Protein AF-A0A661P1F4-F1 (afdb_monomer_lite)

Secondary structure (DSSP, 8-state):
---PPPP-----------TT----------PPP-GGGS---------EEEEEEEEEEEETTEEEEEEEEEEEEETTEEEEEEEEEEETTEEEEEEEEEE-SSTT-EEEEEEEEEEEEHHHHHHHH-TTS-S-EEEEEEEEEEEEEE-SSHHHHHHH-EEEEEEEEEEEEEE--HHHHHHHHHTT-GGGGEEEEEEEEEEEEEETTEEEEE-

Radius of gyration: 27.01 Å; chains: 1; bounding box: 94×36×61 Å

Structure (mmCIF, N/CA/C/O backbone):
data_AF-A0A661P1F4-F1
#
_entry.id   AF-A0A661P1F4-F1
#
loop_
_atom_site.group_PDB
_atom_site.id
_atom_site.type_symbol
_atom_site.label_atom_id
_atom_site.label_alt_id
_atom_site.label_comp_id
_atom_site.label_asym_id
_atom_site.label_entity_id
_atom_site.label_seq_id
_atom_site.pdbx_PDB_ins_code
_atom_site.Cartn_x
_atom_site.Cartn_y
_atom_site.Cartn_z
_atom_site.occupancy
_atom_site.B_iso_or_equiv
_atom_site.auth_seq_id
_atom_site.auth_comp_id
_atom_site.auth_asym_id
_atom_site.auth_atom_id
_atom_site.pdbx_PDB_model_num
ATOM 1 N N . MET A 1 1 ? 74.399 10.776 -17.857 1.00 42.84 1 MET A N 1
ATOM 2 C CA . MET A 1 1 ? 74.645 10.481 -16.432 1.00 42.84 1 MET A CA 1
ATOM 3 C C . MET A 1 1 ? 73.292 10.388 -15.762 1.00 42.84 1 MET A C 1
ATOM 5 O O . MET A 1 1 ? 72.667 11.409 -15.517 1.00 42.84 1 MET A O 1
ATOM 9 N N . SER A 1 2 ? 72.808 9.158 -15.618 1.00 39.19 2 SER A N 1
ATOM 10 C CA . SER A 1 2 ? 71.550 8.826 -14.954 1.00 39.19 2 SER A CA 1
ATOM 11 C C . SER A 1 2 ? 71.816 8.685 -13.459 1.00 39.19 2 SER A C 1
ATOM 13 O O . SER A 1 2 ? 72.788 8.032 -13.084 1.00 39.19 2 SER A O 1
ATOM 15 N N . ALA A 1 3 ? 70.971 9.289 -12.629 1.00 41.56 3 ALA A N 1
ATOM 16 C CA . ALA A 1 3 ? 70.914 9.033 -11.193 1.00 41.56 3 ALA A CA 1
ATOM 17 C C . ALA A 1 3 ? 69.534 8.432 -10.856 1.00 41.56 3 ALA A C 1
ATOM 19 O O . ALA A 1 3 ? 68.571 8.753 -11.557 1.00 41.56 3 ALA A O 1
ATOM 20 N N . PRO A 1 4 ? 69.442 7.524 -9.869 1.00 43.38 4 PRO A N 1
ATOM 21 C CA . PRO A 1 4 ? 68.355 6.557 -9.754 1.00 43.38 4 PRO A CA 1
ATOM 22 C C . PRO A 1 4 ? 67.188 7.035 -8.876 1.00 43.38 4 PRO A C 1
ATOM 24 O O . PRO A 1 4 ? 67.341 7.914 -8.029 1.00 43.38 4 PRO A O 1
ATOM 27 N N . GLU A 1 5 ? 66.030 6.406 -9.093 1.00 42.03 5 GLU A N 1
ATOM 28 C CA . GLU A 1 5 ? 64.803 6.519 -8.294 1.00 42.03 5 GLU A CA 1
ATOM 29 C C . GLU A 1 5 ? 65.013 6.069 -6.833 1.00 42.03 5 GLU A C 1
ATOM 31 O O . GLU A 1 5 ? 65.666 5.046 -6.600 1.00 42.03 5 GLU A O 1
ATOM 36 N N . PRO A 1 6 ? 64.429 6.761 -5.836 1.00 41.69 6 PRO A N 1
ATOM 37 C CA . PRO A 1 6 ? 64.354 6.251 -4.476 1.00 41.69 6 PRO A CA 1
ATOM 38 C C . PRO A 1 6 ? 63.114 5.362 -4.283 1.00 41.69 6 PRO A C 1
ATOM 40 O O . PRO A 1 6 ? 61.972 5.793 -4.431 1.00 41.69 6 PRO A O 1
ATOM 43 N N . ASN A 1 7 ? 63.383 4.112 -3.914 1.00 43.38 7 ASN A N 1
ATOM 44 C CA . ASN A 1 7 ? 62.442 3.105 -3.430 1.00 43.38 7 ASN A CA 1
ATOM 45 C C . ASN A 1 7 ? 61.837 3.521 -2.067 1.00 43.38 7 ASN A C 1
ATOM 47 O O . ASN A 1 7 ? 62.621 3.819 -1.163 1.00 43.38 7 ASN A O 1
ATOM 51 N N . PRO A 1 8 ? 60.505 3.515 -1.855 1.00 39.44 8 PRO A N 1
ATOM 52 C CA . PRO A 1 8 ? 59.915 3.734 -0.542 1.00 39.44 8 PRO A CA 1
ATOM 53 C C . PRO A 1 8 ? 59.402 2.409 0.040 1.00 39.44 8 PRO A C 1
ATOM 55 O O . PRO A 1 8 ? 58.205 2.137 0.043 1.00 39.44 8 PRO A O 1
ATOM 58 N N . GLU A 1 9 ? 60.302 1.597 0.582 1.00 38.53 9 GLU A N 1
ATOM 59 C CA . GLU A 1 9 ? 59.933 0.618 1.603 1.00 38.53 9 GLU A CA 1
ATOM 60 C C . GLU A 1 9 ? 60.845 0.791 2.818 1.00 38.53 9 GLU A C 1
ATOM 62 O O . GLU A 1 9 ? 62.037 1.042 2.671 1.00 38.53 9 GLU A O 1
ATOM 67 N N . SER A 1 10 ? 60.235 0.621 3.995 1.00 37.16 10 SER A N 1
ATOM 68 C CA . SER A 1 10 ? 60.813 0.510 5.339 1.00 37.16 10 SER A CA 1
ATOM 69 C C . SER A 1 10 ? 61.050 1.797 6.148 1.00 37.16 10 SER A C 1
ATOM 71 O O . SER A 1 10 ? 62.186 2.177 6.401 1.00 37.16 10 SER A O 1
ATOM 73 N N . GLU A 1 11 ? 59.970 2.349 6.713 1.00 36.53 11 GLU A N 1
ATOM 74 C CA . GLU A 1 11 ? 59.965 2.782 8.122 1.00 36.53 11 GLU A CA 1
ATOM 75 C C . GLU A 1 11 ? 58.689 2.269 8.816 1.00 36.53 11 GLU A C 1
ATOM 77 O O . GLU A 1 11 ? 57.652 2.927 8.879 1.00 36.53 11 GLU A O 1
ATOM 82 N N . LEU A 1 12 ? 58.766 1.039 9.334 1.00 37.41 12 LEU A N 1
ATOM 83 C CA . LEU A 1 12 ? 57.868 0.544 10.378 1.00 37.41 12 LEU A CA 1
ATOM 84 C C . LEU A 1 12 ? 58.247 1.249 11.686 1.00 37.41 12 LEU A C 1
ATOM 86 O O . LEU A 1 12 ? 59.056 0.753 12.467 1.00 37.41 12 LEU A O 1
ATOM 90 N N . GLY A 1 13 ? 57.674 2.429 11.907 1.00 31.97 13 GLY A N 1
ATOM 91 C CA . GLY A 1 13 ? 57.696 3.097 13.201 1.00 31.97 13 GLY A CA 1
ATOM 92 C C . GLY A 1 13 ? 56.716 2.414 14.151 1.00 31.97 13 GLY A C 1
ATOM 93 O O . GLY A 1 13 ? 55.501 2.552 14.020 1.00 31.97 13 GLY A O 1
ATOM 94 N N . THR A 1 14 ? 57.250 1.672 15.115 1.00 34.91 14 THR A N 1
ATOM 95 C CA . THR A 1 14 ? 56.539 1.189 16.301 1.00 34.91 14 THR A CA 1
ATOM 96 C C . THR A 1 14 ? 56.011 2.379 17.102 1.00 34.91 14 THR A C 1
ATOM 98 O O . THR A 1 14 ? 56.786 3.081 17.753 1.00 34.91 14 THR A O 1
ATOM 101 N N . VAL A 1 15 ? 54.699 2.610 17.075 1.00 39.31 15 VAL A N 1
ATOM 102 C CA . VAL A 1 15 ? 54.038 3.501 18.034 1.00 39.31 15 VAL A CA 1
ATOM 103 C C . VAL A 1 15 ? 53.770 2.694 19.298 1.00 39.31 15 VAL A C 1
ATOM 105 O O . VAL A 1 15 ? 53.040 1.705 19.275 1.00 39.31 15 VAL A O 1
ATOM 108 N N . ALA A 1 16 ? 54.424 3.107 20.381 1.00 38.28 16 ALA A N 1
ATOM 109 C CA . ALA A 1 16 ? 54.224 2.580 21.717 1.00 38.28 16 ALA A CA 1
ATOM 110 C C . ALA A 1 16 ? 52.753 2.713 22.145 1.00 38.28 16 ALA A C 1
ATOM 112 O O . ALA A 1 16 ? 52.126 3.760 21.978 1.00 38.28 16 ALA A O 1
ATOM 113 N N . ASP A 1 17 ? 52.243 1.621 22.702 1.00 37.59 17 ASP A N 1
ATOM 114 C CA . ASP A 1 17 ? 50.925 1.468 23.301 1.00 37.59 17 ASP A CA 1
ATOM 115 C C . ASP A 1 17 ? 50.766 2.461 24.468 1.00 37.59 17 ASP A C 1
ATOM 117 O O . ASP A 1 17 ? 51.441 2.347 25.494 1.00 37.59 17 ASP A O 1
ATOM 121 N N . ASN A 1 18 ? 49.933 3.489 24.283 1.00 44.97 18 ASN A N 1
ATOM 122 C CA . ASN A 1 18 ? 49.555 4.431 25.335 1.00 44.97 18 ASN A CA 1
ATOM 123 C C . ASN A 1 18 ? 48.142 4.066 25.828 1.00 44.97 18 ASN A C 1
ATOM 125 O O . ASN A 1 18 ? 47.171 4.345 25.117 1.00 44.97 18 ASN A O 1
ATOM 129 N N . PRO A 1 19 ? 47.995 3.468 27.024 1.00 44.06 19 PRO A N 1
ATOM 130 C CA . PRO A 1 19 ? 46.734 2.873 27.468 1.00 44.06 19 PRO A CA 1
ATOM 131 C C . PRO A 1 19 ? 45.655 3.883 27.906 1.00 44.06 19 PRO A C 1
ATOM 133 O O . PRO A 1 19 ? 44.565 3.463 28.285 1.00 44.06 19 PRO A O 1
ATOM 136 N N . ASP A 1 20 ? 45.903 5.197 27.819 1.00 47.72 20 ASP A N 1
ATOM 137 C CA . ASP A 1 20 ? 44.964 6.239 28.275 1.00 47.72 20 ASP A CA 1
ATOM 138 C C . ASP A 1 20 ? 44.252 7.024 27.159 1.00 47.72 20 ASP A C 1
ATOM 140 O O . ASP A 1 20 ? 43.474 7.944 27.431 1.00 47.72 20 ASP A O 1
ATOM 144 N N . ASN A 1 21 ? 44.431 6.653 25.887 1.00 44.50 21 ASN A N 1
ATOM 145 C CA . ASN A 1 21 ? 43.692 7.296 24.802 1.00 44.50 21 ASN A CA 1
ATOM 146 C C . ASN A 1 21 ? 42.324 6.619 24.613 1.00 44.50 21 ASN A C 1
ATOM 148 O O . ASN A 1 21 ? 42.157 5.719 23.789 1.00 44.50 21 ASN A O 1
ATOM 152 N N . LYS A 1 22 ? 41.320 7.048 25.391 1.00 48.62 22 LYS A N 1
ATOM 153 C CA . LYS A 1 22 ? 39.912 6.721 25.117 1.00 48.62 22 LYS A CA 1
ATOM 154 C C . LYS A 1 22 ? 39.566 7.269 23.737 1.00 48.62 22 LYS A C 1
ATOM 156 O O . LYS A 1 22 ? 39.302 8.460 23.595 1.00 48.62 22 LYS A O 1
ATOM 161 N N . GLY A 1 23 ? 39.617 6.391 22.737 1.00 39.38 23 GLY A N 1
ATOM 162 C CA . GLY A 1 23 ? 39.360 6.712 21.342 1.00 39.38 23 GLY A CA 1
ATOM 163 C C . GLY A 1 23 ? 38.132 7.600 21.216 1.00 39.38 23 GLY A C 1
ATOM 164 O O . GLY A 1 23 ? 37.022 7.209 21.578 1.00 39.38 23 GLY A O 1
ATOM 165 N N . VAL A 1 24 ? 38.345 8.817 20.723 1.00 47.22 24 VAL A N 1
ATOM 166 C CA . VAL A 1 24 ? 37.257 9.681 20.287 1.00 47.22 24 VAL A CA 1
ATOM 167 C C . VAL A 1 24 ? 36.596 8.954 19.122 1.00 47.22 24 VAL A C 1
ATOM 169 O O . VAL A 1 24 ? 37.113 8.949 18.006 1.00 47.22 24 VAL A O 1
ATOM 172 N N . ILE A 1 25 ? 35.473 8.285 19.387 1.00 53.84 25 ILE A N 1
ATOM 173 C CA . ILE A 1 25 ? 34.604 7.771 18.334 1.00 53.84 25 ILE A CA 1
ATOM 174 C C . ILE A 1 25 ? 34.028 9.010 17.654 1.00 53.84 25 ILE A C 1
ATOM 176 O O . ILE A 1 25 ? 33.087 9.626 18.153 1.00 53.84 25 ILE A O 1
ATOM 180 N N . LEU A 1 26 ? 34.634 9.419 16.539 1.00 48.22 26 LEU A N 1
ATOM 181 C CA . LEU A 1 26 ? 34.031 10.415 15.665 1.00 48.22 26 LEU A CA 1
ATOM 182 C C . LEU A 1 26 ? 32.646 9.880 15.264 1.00 48.22 26 LEU A C 1
ATOM 184 O O . LEU A 1 26 ? 32.559 8.727 14.824 1.00 48.22 26 LEU A O 1
ATOM 188 N N . PRO A 1 27 ? 31.560 10.661 15.421 1.00 53.22 27 PRO A N 1
ATOM 189 C CA . PRO A 1 27 ? 30.255 10.253 14.932 1.00 53.22 27 PRO A CA 1
ATOM 190 C C . PRO A 1 27 ? 30.396 9.916 13.451 1.00 53.22 27 PRO A C 1
ATOM 192 O O . PRO A 1 27 ? 30.872 10.744 12.671 1.00 53.22 27 PRO A O 1
ATOM 195 N N . GLN A 1 28 ? 30.020 8.702 13.055 1.00 47.16 28 GLN A N 1
ATOM 196 C CA . GLN A 1 28 ? 29.967 8.377 11.639 1.00 47.16 28 GLN A CA 1
ATOM 197 C C . GLN A 1 28 ? 28.902 9.267 11.007 1.00 47.16 28 GLN A C 1
ATOM 199 O O . GLN A 1 28 ? 27.704 9.062 11.211 1.00 47.16 28 GLN A O 1
ATOM 204 N N . VAL A 1 29 ? 29.341 10.288 10.268 1.00 55.66 29 VAL A N 1
ATOM 205 C CA . VAL A 1 29 ? 28.462 11.074 9.408 1.00 55.66 29 VAL A CA 1
ATOM 206 C C . VAL A 1 29 ? 27.941 10.097 8.366 1.00 55.66 29 VAL A C 1
ATOM 208 O O . VAL A 1 29 ? 28.626 9.766 7.400 1.00 55.66 29 VAL A O 1
ATOM 211 N N . THR A 1 30 ? 26.751 9.556 8.613 1.00 69.12 30 THR A N 1
ATOM 212 C CA . THR A 1 30 ? 26.096 8.664 7.665 1.00 69.12 30 THR A CA 1
ATOM 213 C C . THR A 1 30 ? 25.805 9.508 6.435 1.00 69.12 30 THR A C 1
ATOM 215 O O . THR A 1 30 ? 24.974 10.414 6.483 1.00 69.12 30 THR A O 1
ATOM 218 N N . ARG A 1 31 ? 26.555 9.272 5.355 1.00 80.56 31 ARG A N 1
ATOM 219 C CA . ARG A 1 31 ? 26.355 9.961 4.082 1.00 80.56 31 ARG A CA 1
ATOM 220 C C . ARG A 1 31 ? 24.903 9.752 3.650 1.00 80.56 31 ARG A C 1
ATOM 222 O O . ARG A 1 31 ? 24.481 8.608 3.490 1.00 80.56 31 ARG A O 1
ATOM 229 N N . GLN A 1 32 ? 24.169 10.845 3.445 1.00 81.75 32 GLN A N 1
ATOM 230 C CA . GLN A 1 32 ? 22.847 10.786 2.822 1.00 81.75 32 GLN A CA 1
ATOM 231 C C . GLN A 1 32 ? 22.985 10.203 1.419 1.00 81.75 32 GLN A C 1
ATOM 233 O O . GLN A 1 32 ? 23.836 10.644 0.636 1.00 81.75 32 GLN A O 1
ATOM 238 N N . LYS A 1 33 ? 22.171 9.193 1.117 1.00 88.25 33 LYS A N 1
ATOM 239 C CA . LYS A 1 33 ? 22.193 8.564 -0.199 1.00 88.25 33 LYS A CA 1
ATOM 240 C C . LYS A 1 33 ? 21.536 9.478 -1.223 1.00 88.25 33 LYS A C 1
ATOM 242 O O . LYS A 1 33 ? 20.598 10.216 -0.933 1.00 88.25 33 LYS A O 1
ATOM 247 N N . THR A 1 34 ? 22.047 9.420 -2.439 1.00 89.25 34 THR A N 1
ATOM 248 C CA . THR A 1 34 ? 21.624 10.251 -3.566 1.00 89.25 34 THR A CA 1
ATOM 249 C C . THR A 1 34 ? 21.019 9.387 -4.668 1.00 89.25 34 THR A C 1
ATOM 251 O O . THR A 1 34 ? 21.122 8.164 -4.630 1.00 89.25 34 THR A O 1
ATOM 254 N N . LEU A 1 35 ? 20.425 10.003 -5.698 1.00 87.19 35 LEU A N 1
ATOM 255 C CA . LEU A 1 35 ? 19.903 9.263 -6.859 1.00 87.19 35 LEU A CA 1
ATOM 256 C C . LEU A 1 35 ? 20.978 8.410 -7.556 1.00 87.19 35 LEU A C 1
ATOM 258 O O . LEU A 1 35 ? 20.644 7.410 -8.180 1.00 87.19 35 LEU A O 1
ATOM 262 N N . ALA A 1 36 ? 22.260 8.776 -7.457 1.00 87.44 36 ALA A N 1
ATOM 263 C CA . ALA A 1 36 ? 23.350 7.969 -8.006 1.00 87.44 36 ALA A CA 1
ATOM 264 C C . ALA A 1 36 ? 23.518 6.618 -7.285 1.00 87.44 36 ALA A C 1
ATOM 266 O O . ALA A 1 36 ? 24.047 5.681 -7.871 1.00 87.44 36 ALA A O 1
ATOM 267 N N . ASP A 1 37 ? 23.050 6.518 -6.038 1.00 92.69 37 ASP A N 1
ATOM 268 C CA . ASP A 1 37 ? 23.090 5.300 -5.226 1.00 92.69 37 ASP A CA 1
ATOM 269 C C . ASP A 1 37 ? 21.836 4.420 -5.422 1.00 92.69 37 ASP A C 1
ATOM 271 O O . ASP A 1 37 ? 21.754 3.322 -4.870 1.00 92.69 37 ASP A O 1
ATOM 275 N N . ASP A 1 38 ? 20.841 4.905 -6.173 1.00 93.88 38 ASP A N 1
ATOM 276 C CA . ASP A 1 38 ? 19.621 4.159 -6.477 1.00 93.88 38 ASP A CA 1
ATOM 277 C C . ASP A 1 38 ? 19.823 3.098 -7.575 1.00 93.88 38 ASP A C 1
ATOM 279 O O . ASP A 1 38 ? 20.808 3.092 -8.309 1.00 93.88 38 ASP A O 1
ATOM 283 N N . VAL A 1 39 ? 18.836 2.210 -7.735 1.00 93.62 39 VAL A N 1
ATOM 284 C CA . VAL A 1 39 ? 18.811 1.243 -8.842 1.00 93.62 39 VAL A CA 1
ATOM 285 C C . VAL A 1 39 ? 18.378 1.875 -10.174 1.00 93.62 39 VAL A C 1
ATOM 287 O O . VAL A 1 39 ? 17.680 2.894 -10.221 1.00 93.62 39 VAL A O 1
ATOM 290 N N . GLY A 1 40 ? 18.740 1.208 -11.272 1.00 92.69 40 GLY A N 1
ATOM 291 C CA . GLY A 1 40 ? 18.498 1.678 -12.636 1.00 92.69 40 GLY A CA 1
ATOM 292 C C . GLY A 1 40 ? 19.543 2.707 -13.099 1.00 92.69 40 GLY A C 1
ATOM 293 O O . GLY A 1 40 ? 20.541 2.887 -12.409 1.00 92.69 40 GLY A O 1
ATOM 294 N N . PRO A 1 41 ? 19.334 3.367 -14.255 1.00 95.50 41 PRO A N 1
ATOM 295 C CA . PRO A 1 41 ? 18.311 3.039 -15.241 1.00 95.50 41 PRO A CA 1
ATOM 296 C C . PRO A 1 41 ? 18.531 1.635 -15.811 1.00 95.50 41 PRO A C 1
ATOM 298 O O . PRO A 1 41 ? 19.660 1.191 -16.009 1.00 95.50 41 PRO A O 1
ATOM 301 N N . PHE A 1 42 ? 17.440 0.936 -16.089 1.00 95.56 42 PHE A N 1
ATOM 302 C CA . PHE A 1 42 ? 17.482 -0.344 -16.777 1.00 95.56 42 PHE A CA 1
ATOM 303 C C . PHE A 1 42 ? 17.273 -0.150 -18.275 1.00 95.56 42 PHE A C 1
ATOM 305 O O . PHE A 1 42 ? 16.524 0.726 -18.709 1.00 95.56 42 PHE A O 1
ATOM 312 N N . ASN A 1 43 ? 17.914 -1.014 -19.058 1.00 94.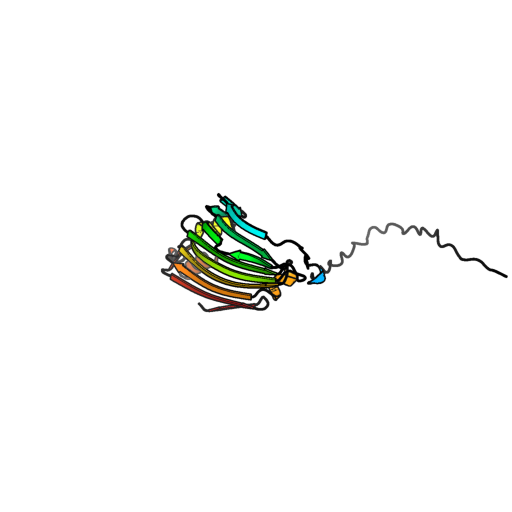75 43 ASN A N 1
ATOM 313 C CA . ASN A 1 43 ? 17.618 -1.180 -20.469 1.00 94.75 43 ASN A CA 1
ATOM 314 C C . ASN A 1 43 ? 17.237 -2.640 -20.722 1.00 94.75 43 ASN A C 1
ATOM 316 O O . ASN A 1 43 ? 18.103 -3.496 -20.884 1.00 94.75 43 ASN A O 1
ATOM 320 N N . ILE A 1 44 ? 15.938 -2.920 -20.681 1.00 92.69 44 ILE A N 1
ATOM 321 C CA . ILE A 1 44 ? 15.349 -4.243 -20.850 1.00 92.69 44 ILE A CA 1
ATOM 322 C C . ILE A 1 44 ? 14.803 -4.325 -22.282 1.00 92.69 44 ILE A C 1
ATOM 324 O O . ILE A 1 44 ? 13.766 -3.724 -22.569 1.00 92.69 44 ILE A O 1
ATOM 328 N N . PRO A 1 45 ? 15.473 -5.050 -23.196 1.00 91.06 45 PRO A N 1
ATOM 329 C CA . PRO A 1 45 ? 15.092 -5.132 -24.605 1.00 91.06 45 PRO A CA 1
ATOM 330 C C . PRO A 1 45 ? 14.016 -6.205 -24.832 1.00 91.06 45 PRO A C 1
ATOM 332 O O . PRO A 1 45 ? 14.145 -7.055 -25.710 1.00 91.06 45 PRO A O 1
ATOM 335 N N . VAL A 1 46 ? 12.985 -6.220 -23.988 1.00 95.00 46 VAL A N 1
ATOM 336 C CA . VAL A 1 46 ? 11.894 -7.196 -24.035 1.00 95.00 46 VAL A CA 1
ATOM 337 C C . VAL A 1 46 ? 10.574 -6.485 -23.798 1.00 95.00 46 VAL A C 1
ATOM 339 O O . VAL A 1 46 ? 10.424 -5.753 -22.818 1.00 95.00 46 VAL A O 1
ATOM 342 N N . ASP A 1 47 ? 9.613 -6.796 -24.663 1.00 95.88 47 ASP A N 1
ATOM 343 C CA . ASP A 1 47 ? 8.205 -6.506 -24.444 1.00 95.88 47 ASP A CA 1
ATOM 344 C C . ASP A 1 47 ? 7.523 -7.760 -23.878 1.00 95.88 47 ASP A C 1
ATOM 346 O O . ASP A 1 47 ? 7.728 -8.877 -24.360 1.00 95.88 47 ASP A O 1
ATOM 350 N N . MET A 1 48 ? 6.716 -7.586 -22.835 1.00 96.75 48 MET A N 1
ATOM 351 C CA . MET A 1 48 ? 6.015 -8.671 -22.151 1.00 96.75 48 MET A CA 1
ATOM 352 C C . MET A 1 48 ? 4.589 -8.242 -21.826 1.00 96.75 48 MET A C 1
ATOM 354 O O . MET A 1 48 ? 4.350 -7.101 -21.444 1.00 96.75 48 MET A O 1
ATOM 358 N N . GLN A 1 49 ? 3.645 -9.171 -21.930 1.00 97.50 49 GLN A N 1
ATOM 359 C CA . GLN A 1 49 ? 2.296 -9.026 -21.393 1.00 97.50 49 GLN A CA 1
ATOM 360 C C . GLN A 1 49 ? 1.907 -10.332 -20.711 1.00 97.50 49 GLN A C 1
ATOM 362 O O . GLN A 1 49 ? 2.270 -11.413 -21.176 1.00 97.50 49 GLN A O 1
ATOM 367 N N . GLY A 1 50 ? 1.171 -10.240 -19.614 1.00 97.56 50 GLY A N 1
ATOM 368 C CA . GLY A 1 50 ? 0.662 -11.412 -18.926 1.00 97.56 50 GLY A CA 1
ATOM 369 C C . GLY A 1 50 ? -0.307 -11.053 -17.816 1.00 97.56 50 GLY A C 1
ATOM 370 O O . GLY A 1 50 ? -0.404 -9.904 -17.394 1.00 97.56 50 GLY A O 1
ATOM 371 N N . THR A 1 51 ? -0.991 -12.070 -17.317 1.00 98.06 51 THR A N 1
ATOM 372 C CA . THR A 1 51 ? -1.874 -11.962 -16.158 1.00 98.06 51 THR A CA 1
ATOM 373 C C . THR A 1 51 ? -1.310 -12.837 -15.051 1.00 98.06 51 THR A C 1
ATOM 375 O O . THR A 1 51 ? -0.918 -13.981 -15.285 1.00 98.06 51 THR A O 1
ATOM 378 N N . LEU A 1 52 ? -1.272 -12.311 -13.832 1.00 96.88 52 LEU A N 1
ATOM 379 C CA . LEU A 1 52 ? -0.886 -13.059 -12.644 1.00 96.88 52 LEU A CA 1
ATOM 380 C C . LEU A 1 52 ? -2.129 -13.310 -11.793 1.00 96.88 52 LEU A C 1
ATOM 382 O O . LEU A 1 52 ? -2.854 -12.383 -11.434 1.00 96.88 52 LEU A O 1
ATOM 386 N N . ALA A 1 53 ? -2.341 -14.574 -11.439 1.00 97.75 53 ALA A N 1
ATOM 387 C CA . ALA A 1 53 ? -3.341 -14.993 -10.468 1.00 97.75 53 ALA A CA 1
ATOM 388 C C . ALA A 1 53 ? -2.618 -15.576 -9.251 1.00 97.75 53 ALA A C 1
ATOM 390 O O . ALA A 1 53 ? -2.069 -16.677 -9.300 1.00 97.75 53 ALA A O 1
ATOM 391 N N . ILE A 1 54 ? -2.599 -14.831 -8.149 1.00 97.06 54 ILE A N 1
ATOM 392 C CA . ILE A 1 54 ? -1.918 -15.228 -6.916 1.00 97.06 54 ILE A CA 1
ATOM 393 C C . ILE A 1 54 ? -2.984 -15.599 -5.892 1.00 97.06 54 ILE A C 1
ATOM 395 O O . ILE A 1 54 ? -3.777 -14.768 -5.448 1.00 97.06 54 ILE A O 1
ATOM 399 N N . LYS A 1 55 ? -2.999 -16.873 -5.486 1.00 97.81 55 LYS A N 1
ATOM 400 C CA . LYS A 1 55 ? -3.976 -17.383 -4.514 1.00 97.81 55 LYS A CA 1
ATOM 401 C C . LYS A 1 55 ? -3.918 -16.614 -3.193 1.00 97.81 55 LYS A C 1
ATOM 403 O O . LYS A 1 55 ? -4.966 -16.283 -2.641 1.00 97.81 55 LYS A O 1
ATOM 408 N N . GLN A 1 56 ? -2.710 -16.357 -2.699 1.00 96.88 56 GLN A N 1
ATOM 409 C CA . GLN A 1 56 ? -2.465 -15.640 -1.455 1.00 96.88 56 GLN A CA 1
ATOM 410 C C . GLN A 1 56 ? -1.073 -15.007 -1.478 1.00 96.88 56 GLN A C 1
ATOM 412 O O . GLN A 1 56 ? -0.093 -15.674 -1.804 1.00 96.88 56 GLN A O 1
ATOM 417 N N . LEU A 1 57 ? -0.996 -13.740 -1.085 1.00 95.81 57 LEU A N 1
ATOM 418 C CA . LEU A 1 57 ? 0.231 -13.025 -0.759 1.00 95.81 57 LEU A CA 1
ATOM 419 C C . LEU A 1 57 ? 0.236 -12.742 0.741 1.00 95.81 57 LEU A C 1
ATOM 421 O O . LEU A 1 57 ? -0.776 -12.331 1.314 1.00 95.81 57 LEU A O 1
ATOM 425 N N . ILE A 1 58 ? 1.385 -12.935 1.377 1.00 94.75 58 ILE A N 1
ATOM 426 C CA . ILE A 1 58 ? 1.588 -12.574 2.776 1.00 94.75 58 ILE A CA 1
ATOM 427 C C . ILE A 1 58 ? 2.682 -11.518 2.815 1.00 94.75 58 ILE A C 1
ATOM 429 O O . ILE A 1 58 ? 3.826 -11.795 2.465 1.00 94.75 58 ILE A O 1
ATOM 433 N N . TYR A 1 59 ? 2.327 -10.311 3.245 1.00 90.19 59 TYR A N 1
ATOM 434 C CA . TYR A 1 59 ? 3.288 -9.243 3.495 1.00 90.19 59 TYR A CA 1
ATOM 435 C C . TYR A 1 59 ? 3.294 -8.919 4.985 1.00 90.19 59 TYR A C 1
ATOM 437 O O . TYR A 1 59 ? 2.268 -8.539 5.554 1.00 90.19 59 TYR A O 1
ATOM 445 N N . LYS A 1 60 ? 4.449 -9.100 5.637 1.00 88.69 60 LYS A N 1
ATOM 446 C CA . LYS A 1 60 ? 4.554 -9.151 7.104 1.00 88.69 60 LYS A CA 1
ATOM 447 C C . LYS A 1 60 ? 3.564 -10.185 7.666 1.00 88.69 60 LYS A C 1
ATOM 449 O O . LYS A 1 60 ? 3.749 -11.375 7.443 1.00 88.69 60 LYS A O 1
ATOM 454 N N . LYS A 1 61 ? 2.506 -9.754 8.362 1.00 90.44 61 LYS A N 1
ATOM 455 C CA . LYS A 1 61 ? 1.418 -10.625 8.845 1.00 90.44 61 LYS A CA 1
ATOM 456 C C . LYS A 1 61 ? 0.080 -10.343 8.156 1.00 90.44 61 LYS A C 1
ATOM 458 O O . LYS A 1 61 ? -0.927 -10.959 8.503 1.00 90.44 61 LYS A O 1
ATOM 463 N N . LEU A 1 62 ? 0.050 -9.421 7.192 1.00 93.44 62 LEU A N 1
ATOM 464 C CA . LEU A 1 62 ? -1.146 -9.104 6.426 1.00 93.44 62 LEU A CA 1
ATOM 465 C C . LEU A 1 62 ? -1.299 -10.102 5.276 1.00 93.44 62 LEU A C 1
ATOM 467 O O . LEU A 1 62 ? -0.422 -10.221 4.420 1.00 93.44 62 LEU A O 1
ATOM 471 N N . LYS A 1 63 ? -2.429 -10.807 5.265 1.00 95.31 63 LYS A N 1
ATOM 472 C CA . LYS A 1 63 ? -2.808 -11.708 4.176 1.00 95.31 63 LYS A CA 1
ATOM 473 C C . LYS A 1 63 ? -3.650 -10.953 3.156 1.00 95.31 63 LYS A C 1
ATOM 475 O O . LYS A 1 63 ? -4.609 -10.276 3.531 1.00 95.31 63 LYS A O 1
ATOM 480 N N . VAL A 1 64 ? -3.288 -11.107 1.889 1.00 96.75 64 VAL A N 1
ATOM 481 C CA . VAL A 1 64 ? -4.056 -10.637 0.740 1.00 96.75 64 VAL A CA 1
ATOM 482 C C . VAL A 1 64 ? -4.388 -11.853 -0.118 1.00 96.75 64 VAL A C 1
ATOM 484 O O . VAL A 1 64 ? -3.495 -12.513 -0.642 1.00 96.75 64 VAL A O 1
ATOM 487 N N . ASP A 1 65 ? -5.667 -12.179 -0.228 1.00 97.81 65 ASP A N 1
ATOM 488 C CA . ASP A 1 65 ? -6.157 -13.369 -0.920 1.00 97.81 65 ASP A CA 1
ATOM 489 C C . ASP A 1 65 ? -6.675 -13.026 -2.319 1.00 97.81 65 ASP A C 1
ATOM 491 O O . ASP A 1 65 ? -7.148 -11.914 -2.556 1.00 97.81 65 ASP A O 1
ATOM 495 N N . LYS A 1 66 ? -6.669 -14.012 -3.224 1.00 97.62 66 LYS A N 1
ATOM 496 C CA . LYS A 1 66 ? -7.298 -13.930 -4.557 1.00 97.62 66 LYS A CA 1
ATOM 497 C C . LYS A 1 66 ? -6.863 -12.686 -5.337 1.00 97.62 66 LYS A C 1
ATOM 499 O O . LYS A 1 66 ? -7.698 -11.874 -5.732 1.00 97.62 66 LYS A O 1
ATOM 504 N N . ILE A 1 67 ? -5.555 -12.535 -5.511 1.00 98.00 67 ILE A N 1
ATOM 505 C CA . ILE A 1 67 ? -4.998 -11.411 -6.252 1.00 98.00 67 ILE A CA 1
ATOM 506 C C . ILE A 1 67 ? -5.034 -11.734 -7.739 1.00 98.00 67 ILE A C 1
ATOM 508 O O . ILE A 1 67 ? -4.541 -12.784 -8.153 1.00 98.00 67 ILE A O 1
ATOM 512 N N . PHE A 1 68 ? -5.570 -10.810 -8.523 1.00 98.25 68 PHE A N 1
ATOM 513 C CA . PHE A 1 68 ? -5.495 -10.830 -9.978 1.00 98.25 68 PHE A CA 1
ATOM 514 C C . PHE A 1 68 ? -4.891 -9.515 -10.444 1.00 98.25 68 PHE A C 1
ATOM 516 O O . PHE A 1 68 ? -5.181 -8.469 -9.865 1.00 98.25 68 PHE A O 1
ATOM 523 N N . VAL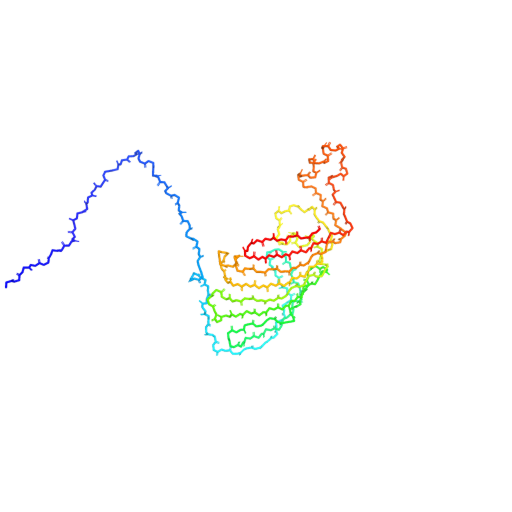 A 1 69 ? -4.008 -9.576 -11.434 1.00 98.00 69 VAL A N 1
ATOM 524 C CA . VAL A 1 69 ? -3.330 -8.397 -11.967 1.00 98.00 69 VAL A CA 1
ATOM 525 C C . VAL A 1 69 ? -2.873 -8.653 -13.393 1.00 98.00 69 VAL A C 1
ATOM 527 O O . VAL A 1 69 ? -2.327 -9.715 -13.687 1.00 98.00 69 VAL A O 1
ATOM 530 N N . ASP A 1 70 ? -3.051 -7.661 -14.253 1.00 98.38 70 ASP A N 1
ATOM 531 C CA . ASP A 1 70 ? -2.474 -7.638 -15.589 1.00 98.38 70 ASP A CA 1
ATOM 532 C C . ASP A 1 70 ? -1.169 -6.849 -15.553 1.00 98.38 70 ASP A C 1
ATOM 534 O O . ASP A 1 70 ? -1.096 -5.744 -15.008 1.00 98.38 70 ASP A O 1
ATOM 538 N N . VAL A 1 71 ? -0.121 -7.429 -16.121 1.00 97.94 71 VAL A N 1
ATOM 539 C CA . VAL A 1 71 ? 1.222 -6.861 -16.144 1.00 97.94 71 VAL A CA 1
ATOM 540 C C . VAL A 1 71 ? 1.663 -6.695 -17.589 1.00 97.94 71 VAL A C 1
ATOM 542 O O . VAL A 1 71 ? 1.556 -7.621 -18.392 1.00 97.94 71 VAL A O 1
ATOM 545 N N . GLY A 1 72 ? 2.188 -5.518 -17.913 1.00 98.00 72 GLY A N 1
ATOM 546 C CA . GLY A 1 72 ? 2.822 -5.236 -19.193 1.00 98.00 72 GLY A CA 1
ATOM 547 C C . GLY A 1 72 ? 4.203 -4.635 -18.987 1.00 98.00 72 GLY A C 1
ATOM 548 O O . GLY A 1 72 ? 4.399 -3.832 -18.087 1.00 98.00 72 GLY A O 1
ATOM 549 N N . LEU A 1 73 ? 5.168 -4.991 -19.821 1.00 98.12 73 LEU A N 1
ATOM 550 C CA . LEU A 1 73 ? 6.449 -4.308 -19.924 1.00 98.12 73 LEU A CA 1
ATOM 551 C C . LEU A 1 73 ? 6.635 -3.916 -21.380 1.00 98.12 73 LEU A C 1
ATOM 553 O O . LEU A 1 73 ? 6.584 -4.777 -22.251 1.00 98.12 73 LEU A O 1
ATOM 557 N N . GLN A 1 74 ? 6.834 -2.629 -21.636 1.00 97.31 74 GLN A N 1
ATOM 558 C CA . GLN A 1 74 ? 7.167 -2.140 -22.967 1.00 97.31 74 GLN A CA 1
ATOM 559 C C . GLN A 1 74 ? 8.015 -0.881 -22.865 1.00 97.31 74 GLN A C 1
ATOM 561 O O . GLN A 1 74 ? 7.698 0.015 -22.080 1.00 97.31 74 GLN A O 1
ATOM 566 N N . ASN A 1 75 ? 9.079 -0.781 -23.665 1.00 95.00 75 ASN A N 1
ATOM 567 C CA . ASN A 1 75 ? 9.956 0.398 -23.691 1.00 95.00 75 ASN A CA 1
ATOM 568 C C . ASN A 1 75 ? 10.440 0.817 -22.284 1.00 95.00 75 ASN A C 1
ATOM 570 O O . ASN A 1 75 ? 10.365 1.992 -21.916 1.00 95.00 75 ASN A O 1
ATOM 574 N N . ASN A 1 76 ? 10.881 -0.152 -21.470 1.00 96.19 76 ASN A N 1
ATOM 575 C CA . ASN A 1 76 ? 11.266 0.035 -20.062 1.00 96.19 76 ASN A CA 1
ATOM 576 C C . ASN A 1 76 ? 10.160 0.597 -19.149 1.00 96.19 76 ASN A C 1
ATOM 578 O O . ASN A 1 76 ? 10.452 1.102 -18.068 1.00 96.19 76 ASN A O 1
ATOM 582 N N . LYS A 1 77 ? 8.888 0.515 -19.541 1.00 97.19 77 LYS A N 1
ATOM 583 C CA . LYS A 1 77 ? 7.752 0.905 -18.703 1.00 97.19 77 LYS A CA 1
ATOM 584 C C . LYS A 1 77 ? 6.966 -0.332 -18.306 1.00 97.19 77 LYS A C 1
ATOM 586 O O . LYS A 1 77 ? 6.380 -0.994 -19.156 1.00 97.19 77 LYS A O 1
ATOM 591 N N . LEU A 1 78 ? 6.969 -0.622 -17.012 1.00 98.00 78 LEU A N 1
ATOM 592 C CA . LEU A 1 78 ? 6.157 -1.658 -16.396 1.00 98.00 78 LEU A CA 1
ATOM 593 C C . LEU A 1 78 ? 4.781 -1.071 -16.059 1.00 98.00 78 LEU A C 1
ATOM 595 O O . LEU A 1 78 ? 4.684 -0.132 -15.270 1.00 98.00 78 LEU A O 1
ATOM 599 N N . SER A 1 79 ? 3.721 -1.611 -16.642 1.00 98.19 79 SER A N 1
ATOM 600 C CA . SER A 1 79 ? 2.337 -1.328 -16.287 1.00 98.19 79 SER A CA 1
ATOM 601 C C . SER A 1 79 ? 1.772 -2.454 -15.425 1.00 98.19 79 SER A C 1
ATOM 603 O O . SER A 1 79 ? 1.976 -3.638 -15.682 1.00 98.19 79 SER A O 1
ATOM 605 N N . ILE A 1 80 ? 1.048 -2.062 -14.386 1.00 98.06 80 ILE A N 1
ATOM 606 C CA . ILE A 1 80 ? 0.272 -2.914 -13.495 1.00 98.06 80 ILE A CA 1
ATOM 607 C C . ILE A 1 80 ? -1.160 -2.417 -13.615 1.00 98.06 80 ILE A C 1
ATOM 609 O O . ILE A 1 80 ? -1.461 -1.303 -13.192 1.00 98.06 80 ILE A O 1
ATOM 613 N N . SER A 1 81 ? -2.034 -3.214 -14.210 1.00 97.44 81 SER A N 1
ATOM 614 C CA . SER A 1 81 ? -3.432 -2.862 -14.462 1.00 97.44 81 SER A CA 1
ATOM 615 C C . SER A 1 81 ? -4.355 -3.900 -13.847 1.00 97.44 81 SER A C 1
ATOM 617 O O . SER A 1 81 ? -3.946 -5.034 -13.606 1.00 97.44 81 SER A O 1
ATOM 619 N N . ASN A 1 82 ? -5.597 -3.504 -13.568 1.00 96.38 82 ASN A N 1
ATOM 620 C CA . ASN A 1 82 ? -6.618 -4.394 -13.011 1.00 96.38 82 ASN A CA 1
ATOM 621 C C . ASN A 1 82 ? -6.150 -5.150 -11.754 1.00 96.38 82 ASN A C 1
ATOM 623 O O . ASN A 1 82 ? -6.567 -6.284 -11.528 1.00 96.38 82 ASN A O 1
ATOM 627 N N . LEU A 1 83 ? -5.278 -4.539 -10.936 1.00 98.12 83 LEU A N 1
ATOM 628 C CA . LEU A 1 83 ? -4.884 -5.134 -9.665 1.00 98.12 83 LEU A CA 1
ATOM 629 C C . LEU A 1 83 ? -6.129 -5.193 -8.791 1.00 98.12 83 LEU A C 1
ATOM 631 O O . LEU A 1 83 ? -6.689 -4.151 -8.466 1.00 98.12 83 LEU A O 1
ATOM 635 N N . VAL A 1 84 ? -6.526 -6.390 -8.388 1.00 98.12 84 VAL A N 1
ATOM 636 C CA . VAL A 1 84 ? -7.605 -6.633 -7.432 1.00 98.12 84 VAL A CA 1
ATOM 637 C C . VAL A 1 84 ? -7.159 -7.686 -6.428 1.00 98.12 84 VAL A C 1
ATOM 639 O O . VAL A 1 84 ? -6.408 -8.591 -6.774 1.00 98.12 84 VAL A O 1
ATOM 642 N N . GLY A 1 85 ? -7.610 -7.590 -5.180 1.00 97.94 85 GLY A N 1
ATOM 643 C CA . GLY A 1 85 ? -7.304 -8.568 -4.135 1.00 97.94 85 GLY A CA 1
ATOM 644 C C . GLY A 1 85 ? -8.193 -8.402 -2.907 1.00 97.94 85 GLY A C 1
ATOM 645 O O . GLY A 1 85 ? -8.845 -7.377 -2.727 1.00 97.94 85 GLY A O 1
ATOM 646 N N . LYS A 1 86 ? -8.242 -9.406 -2.032 1.00 97.81 86 LYS A N 1
ATOM 647 C CA . LYS A 1 86 ? -9.080 -9.408 -0.824 1.00 97.81 86 LYS A CA 1
ATOM 648 C C . LYS A 1 86 ? -8.236 -9.294 0.437 1.00 97.81 86 LYS A C 1
ATOM 650 O O . LYS A 1 86 ? -7.264 -10.019 0.596 1.00 97.81 86 LYS A O 1
ATOM 655 N N . ILE A 1 87 ? -8.636 -8.422 1.360 1.00 95.81 87 ILE A N 1
ATOM 656 C CA . ILE A 1 87 ? -7.979 -8.237 2.662 1.00 95.81 87 ILE A CA 1
ATOM 657 C C . ILE A 1 87 ? -9.022 -8.437 3.759 1.00 95.81 87 ILE A C 1
ATOM 659 O O . ILE A 1 87 ? -9.801 -7.536 4.082 1.00 95.81 87 ILE A O 1
ATOM 663 N N . GLY A 1 88 ? -9.072 -9.646 4.323 1.00 91.06 88 GLY A N 1
ATOM 664 C CA . GLY A 1 88 ? -10.159 -10.045 5.217 1.00 91.06 88 GLY A CA 1
ATOM 665 C C . GLY A 1 88 ? -11.512 -9.951 4.503 1.00 91.06 88 GLY A C 1
ATOM 666 O O . GLY A 1 88 ? -11.743 -10.645 3.518 1.00 91.06 88 GLY A O 1
ATOM 667 N N . LYS A 1 89 ? -12.405 -9.081 4.994 1.00 91.62 89 LYS A N 1
ATOM 668 C CA . LYS A 1 89 ? -13.696 -8.784 4.339 1.00 91.62 89 LYS A CA 1
ATOM 669 C C . LYS A 1 89 ? -13.627 -7.641 3.317 1.00 91.62 89 LYS A C 1
ATOM 671 O O . LYS A 1 89 ? -14.612 -7.406 2.627 1.00 91.62 89 LYS A O 1
ATOM 676 N N . GLY A 1 90 ? -12.498 -6.939 3.239 1.00 96.19 90 GLY A N 1
ATOM 677 C CA . GLY A 1 90 ? -12.303 -5.814 2.335 1.00 96.19 90 GLY A CA 1
ATOM 678 C C . GLY A 1 90 ? -11.689 -6.211 0.999 1.00 96.19 90 GLY A C 1
ATOM 679 O O . GLY A 1 90 ? -11.300 -7.360 0.773 1.00 96.19 90 GLY A O 1
ATOM 680 N N . GLU A 1 91 ? -11.561 -5.222 0.127 1.00 97.62 91 GLU A N 1
ATOM 681 C CA . GLU A 1 91 ? -10.988 -5.365 -1.207 1.00 97.62 91 GLU A CA 1
ATOM 682 C C . GLU A 1 91 ? -9.970 -4.264 -1.480 1.00 97.62 91 GLU A C 1
ATOM 684 O O . GLU A 1 91 ? -10.207 -3.107 -1.141 1.00 97.62 91 GLU A O 1
ATOM 689 N N . VAL A 1 92 ? -8.848 -4.630 -2.089 1.00 97.50 92 VAL A N 1
ATOM 690 C CA . VAL A 1 92 ? -7.856 -3.704 -2.628 1.00 97.50 92 VAL A CA 1
ATOM 691 C C . VAL A 1 92 ? -7.961 -3.704 -4.146 1.00 97.50 92 VAL A C 1
ATOM 693 O O . VAL A 1 92 ? -8.104 -4.767 -4.748 1.00 97.50 92 VAL A O 1
ATOM 696 N N . GLN A 1 93 ? -7.895 -2.522 -4.749 1.00 98.38 93 GLN A N 1
ATOM 697 C CA . GLN A 1 93 ? -7.840 -2.342 -6.194 1.00 98.38 93 GLN A CA 1
ATOM 698 C C . GLN A 1 93 ? -6.781 -1.308 -6.555 1.00 98.38 93 GLN A C 1
ATOM 700 O O . GLN A 1 93 ? -6.575 -0.364 -5.793 1.00 98.38 93 GLN A O 1
ATOM 705 N N . GLY A 1 94 ? -6.146 -1.425 -7.715 1.00 98.00 94 GLY A N 1
ATOM 706 C CA . GLY A 1 94 ? -5.182 -0.416 -8.126 1.00 98.00 94 GLY A CA 1
ATOM 707 C C . GLY A 1 94 ? -4.686 -0.515 -9.557 1.00 98.00 94 GLY A C 1
ATOM 708 O O . GLY A 1 94 ? -4.964 -1.451 -10.306 1.00 98.00 94 GLY A O 1
ATOM 709 N N . PHE A 1 95 ? -3.904 0.496 -9.898 1.00 98.06 95 PHE A N 1
ATOM 710 C CA . PHE A 1 95 ? -3.153 0.601 -11.136 1.00 98.06 95 PHE A CA 1
ATOM 711 C C . PHE A 1 95 ? -1.816 1.274 -10.834 1.00 98.06 95 PHE A C 1
ATOM 713 O O . PHE A 1 95 ? -1.748 2.175 -9.994 1.00 98.06 95 PHE A O 1
ATOM 720 N N . SER A 1 96 ? -0.757 0.886 -11.537 1.00 98.19 96 SER A N 1
ATOM 721 C CA . SER A 1 96 ? 0.520 1.584 -11.478 1.00 98.19 96 SER A CA 1
ATOM 722 C C . SER A 1 96 ? 1.256 1.553 -12.812 1.00 98.19 96 SER A C 1
ATOM 724 O O . SER A 1 96 ? 1.171 0.594 -13.571 1.00 98.19 96 SER A O 1
ATOM 726 N N . LEU A 1 97 ? 2.014 2.611 -13.071 1.00 98.31 97 LEU A N 1
ATOM 727 C CA . LEU A 1 97 ? 2.998 2.687 -14.135 1.00 98.31 97 LEU A CA 1
ATOM 728 C C . LEU A 1 97 ? 4.361 2.972 -13.509 1.00 98.31 97 LEU A C 1
ATOM 730 O O . LEU A 1 97 ? 4.501 3.937 -12.758 1.00 98.31 97 LEU A O 1
ATOM 734 N N . VAL A 1 98 ? 5.360 2.164 -13.850 1.00 97.94 98 VAL A N 1
ATOM 735 C CA . VAL A 1 98 ? 6.738 2.291 -13.379 1.00 97.94 98 VAL A CA 1
ATOM 736 C C . VAL A 1 98 ? 7.664 2.429 -14.582 1.00 97.94 98 VAL A C 1
ATOM 738 O O . VAL A 1 98 ? 7.755 1.537 -15.418 1.00 97.94 98 VAL A O 1
ATOM 741 N N . ASN A 1 99 ? 8.369 3.550 -14.682 1.00 97.62 99 ASN A N 1
ATOM 742 C CA . ASN A 1 99 ? 9.435 3.757 -15.650 1.00 97.62 99 ASN A CA 1
ATOM 743 C C . ASN A 1 99 ? 10.750 3.228 -15.071 1.00 97.62 99 ASN A C 1
ATOM 745 O O . ASN A 1 99 ? 11.306 3.806 -14.136 1.00 97.62 99 ASN A O 1
ATOM 749 N N . LEU A 1 100 ? 11.231 2.136 -15.649 1.00 97.38 100 LEU A N 1
ATOM 750 C CA . LEU A 1 100 ? 12.485 1.475 -15.314 1.00 97.38 100 LEU A CA 1
ATOM 751 C C . LEU A 1 100 ? 13.684 2.113 -16.031 1.00 97.38 100 LEU A C 1
ATOM 753 O O . LEU A 1 100 ? 14.820 1.919 -15.612 1.00 97.38 100 LEU A O 1
ATOM 757 N N . GLY A 1 101 ? 13.442 2.903 -17.081 1.00 96.56 101 GLY A N 1
ATOM 758 C CA . GLY A 1 101 ? 14.473 3.527 -17.917 1.00 96.56 101 GLY A CA 1
ATOM 759 C C . GLY A 1 101 ? 15.106 4.788 -17.326 1.00 96.56 101 GLY A C 1
ATOM 760 O O . GLY A 1 101 ? 15.818 5.500 -18.027 1.00 96.56 101 GLY A O 1
ATOM 761 N N . VAL A 1 102 ? 14.835 5.104 -16.057 1.00 96.06 102 VAL A N 1
ATOM 762 C CA . VAL A 1 102 ? 15.386 6.277 -15.365 1.00 96.06 102 VAL A CA 1
ATOM 763 C C . VAL A 1 102 ? 16.076 5.862 -14.072 1.00 96.06 102 VAL A C 1
ATOM 765 O O . VAL A 1 102 ? 15.597 4.980 -13.363 1.00 96.06 102 VAL A O 1
ATOM 768 N N . GLN A 1 103 ? 17.181 6.533 -13.740 1.00 96.25 103 GLN A N 1
ATOM 769 C CA . GLN A 1 103 ? 17.864 6.372 -12.454 1.00 96.25 103 GLN A CA 1
ATOM 770 C C . GLN A 1 103 ? 16.881 6.607 -11.298 1.00 96.25 103 GLN A C 1
ATOM 772 O O . GLN A 1 103 ? 16.193 7.639 -11.291 1.00 96.25 103 GLN A O 1
ATOM 777 N N . GLY A 1 104 ? 16.812 5.682 -10.340 1.00 94.69 104 GLY A N 1
ATOM 778 C CA . GLY A 1 104 ? 15.873 5.751 -9.218 1.00 94.69 104 GLY A CA 1
ATOM 779 C C . GLY A 1 104 ? 14.481 5.219 -9.510 1.00 94.69 104 GLY A C 1
ATOM 780 O O . GLY A 1 104 ? 13.710 5.073 -8.570 1.00 94.69 104 GLY A O 1
ATOM 781 N N . LEU A 1 105 ? 14.171 4.890 -10.769 1.00 97.19 105 LEU A N 1
ATOM 782 C CA . LEU A 1 105 ? 12.833 4.533 -11.249 1.00 97.19 105 LEU A CA 1
ATOM 783 C C . LEU A 1 105 ? 11.811 5.650 -10.985 1.00 97.19 105 LEU A C 1
ATOM 785 O O . LEU A 1 105 ? 11.898 6.389 -10.011 1.00 97.19 105 LEU A O 1
ATOM 789 N N . SER A 1 106 ? 10.807 5.806 -11.839 1.00 97.12 106 SER A N 1
ATOM 790 C CA . SER A 1 106 ? 9.688 6.707 -11.524 1.00 97.12 106 SER A CA 1
ATOM 791 C C . SER A 1 106 ? 8.387 5.944 -11.550 1.00 97.12 106 SER A C 1
ATOM 793 O O . SER A 1 106 ? 8.150 5.181 -12.479 1.00 97.12 106 SER A O 1
ATOM 795 N N . TYR A 1 107 ? 7.530 6.176 -10.573 1.00 96.44 107 TYR A N 1
ATOM 796 C CA . TYR A 1 107 ? 6.274 5.460 -10.424 1.00 96.44 107 TYR A CA 1
ATOM 797 C C . TYR A 1 107 ? 5.129 6.444 -10.272 1.00 96.44 107 TYR A C 1
ATOM 799 O O . TYR A 1 107 ? 5.279 7.542 -9.736 1.00 96.44 107 TYR A O 1
ATOM 807 N N . GLN A 1 108 ? 3.967 6.024 -10.744 1.00 98.12 108 GLN A N 1
ATOM 808 C CA . GLN A 1 108 ? 2.699 6.696 -10.527 1.00 98.12 108 GLN A CA 1
ATOM 809 C C . GLN A 1 108 ? 1.582 5.665 -10.494 1.00 98.12 108 GLN A C 1
ATOM 811 O O . GLN A 1 108 ? 1.728 4.567 -11.037 1.00 98.12 108 GLN A O 1
ATOM 816 N N . GLY A 1 109 ? 0.462 6.003 -9.875 1.00 98.25 109 GLY A N 1
ATOM 817 C CA . GLY A 1 109 ? -0.660 5.087 -9.832 1.00 98.25 109 GLY A CA 1
ATOM 818 C C . GLY A 1 109 ? -1.779 5.520 -8.913 1.00 98.25 109 GLY A C 1
ATOM 819 O O . GLY A 1 109 ? -1.772 6.610 -8.337 1.00 98.25 109 GLY A O 1
ATOM 820 N N . THR A 1 110 ? -2.743 4.617 -8.793 1.00 98.31 110 THR A N 1
ATOM 821 C CA . THR A 1 110 ? -3.860 4.740 -7.868 1.00 98.31 110 THR A CA 1
ATOM 822 C C . THR A 1 110 ? -4.032 3.456 -7.078 1.00 98.31 110 THR A C 1
ATOM 824 O O . THR A 1 110 ? -3.733 2.360 -7.557 1.00 98.31 110 THR A O 1
ATOM 827 N N . MET A 1 111 ? -4.511 3.600 -5.851 1.00 97.94 111 MET A N 1
ATOM 828 C CA . MET A 1 111 ? -4.851 2.491 -4.979 1.00 97.94 111 MET A CA 1
ATOM 829 C C . MET A 1 111 ? -6.147 2.818 -4.251 1.00 97.94 111 MET A C 1
ATOM 831 O O . MET A 1 111 ? -6.328 3.921 -3.737 1.00 97.94 111 MET A O 1
ATOM 835 N N . THR A 1 112 ? -7.040 1.844 -4.190 1.00 98.19 112 THR A N 1
ATOM 836 C CA . THR A 1 112 ? -8.284 1.912 -3.434 1.00 98.19 112 THR A CA 1
ATOM 837 C C . THR A 1 112 ? -8.347 0.721 -2.501 1.00 98.19 112 THR A C 1
ATOM 839 O O . THR A 1 112 ? -7.990 -0.396 -2.865 1.00 98.19 112 THR A O 1
ATOM 842 N N . LEU A 1 113 ? -8.817 0.955 -1.287 1.00 97.69 113 LEU A N 1
ATOM 843 C CA . LEU A 1 113 ? -9.054 -0.065 -0.287 1.00 97.69 113 LEU A CA 1
ATOM 844 C C . LEU A 1 113 ? -10.456 0.139 0.274 1.00 97.69 113 LEU A C 1
ATOM 846 O O . LEU A 1 113 ? -10.755 1.160 0.890 1.00 97.69 113 LEU A O 1
ATOM 850 N N . SER A 1 114 ? -11.315 -0.843 0.054 1.00 96.94 114 SER A N 1
ATOM 851 C CA . SER A 1 114 ? -12.739 -0.773 0.350 1.00 96.94 114 SER A CA 1
ATOM 852 C C . SER A 1 114 ? -13.086 -1.739 1.469 1.00 96.94 114 SER A C 1
ATOM 854 O O . SER A 1 114 ? -13.038 -2.956 1.306 1.00 96.94 114 SER A O 1
ATOM 856 N N . GLN A 1 115 ? -13.453 -1.170 2.612 1.00 93.69 115 GLN A N 1
ATOM 857 C CA . GLN A 1 115 ? -14.053 -1.833 3.767 1.00 93.69 115 GLN A CA 1
ATOM 858 C C . GLN A 1 115 ? -13.257 -2.986 4.415 1.00 93.69 115 GLN A C 1
ATOM 860 O O . GLN A 1 115 ? -13.881 -3.920 4.929 1.00 93.69 115 GLN A O 1
ATOM 865 N N . PRO A 1 116 ? -11.905 -2.990 4.484 1.00 93.38 116 PRO A N 1
ATOM 866 C CA . PRO A 1 116 ? -11.249 -3.905 5.406 1.00 93.38 116 PRO A CA 1
ATOM 867 C C . PRO A 1 116 ? -11.553 -3.492 6.848 1.00 93.38 116 PRO A C 1
ATOM 869 O O . PRO A 1 116 ? -11.752 -2.315 7.174 1.00 93.38 116 PRO A O 1
ATOM 872 N N . ASN A 1 117 ? -11.525 -4.477 7.738 1.00 93.19 117 ASN A N 1
ATOM 873 C CA . ASN A 1 117 ? -11.540 -4.200 9.163 1.00 93.19 117 ASN A CA 1
ATOM 874 C C . ASN A 1 117 ? -10.191 -3.577 9.567 1.00 93.19 117 ASN A C 1
ATOM 876 O O . ASN A 1 117 ? -9.136 -4.133 9.254 1.00 93.19 117 ASN A O 1
ATOM 880 N N . VAL A 1 118 ? -10.212 -2.448 10.279 1.00 92.75 118 VAL A N 1
ATOM 881 C CA . VAL A 1 118 ? -8.984 -1.759 10.716 1.00 92.75 118 VAL A CA 1
ATOM 882 C C . VAL A 1 118 ? -8.102 -2.655 11.583 1.00 92.75 118 VAL A C 1
ATOM 884 O O . VAL A 1 118 ? -6.887 -2.655 11.404 1.00 92.75 118 VAL A O 1
ATOM 887 N N . ASN A 1 119 ? -8.694 -3.478 12.451 1.00 90.62 119 ASN A N 1
ATOM 888 C CA . ASN A 1 119 ? -7.964 -4.444 13.273 1.00 90.62 119 ASN A CA 1
ATOM 889 C C . ASN A 1 119 ? -7.148 -5.413 12.398 1.00 90.62 119 ASN A C 1
ATOM 891 O O . ASN A 1 119 ? -6.001 -5.709 12.715 1.00 90.62 119 ASN A O 1
ATOM 895 N N . THR A 1 120 ? -7.697 -5.859 11.258 1.00 91.44 120 THR A N 1
ATOM 896 C CA . THR A 1 120 ? -6.978 -6.719 10.300 1.00 91.44 120 THR A CA 1
ATOM 897 C C . THR A 1 120 ? -5.754 -6.012 9.720 1.00 91.44 120 THR A C 1
ATOM 899 O O . THR A 1 120 ? -4.688 -6.619 9.637 1.00 91.44 120 THR A O 1
ATOM 902 N N . LEU A 1 121 ? -5.882 -4.732 9.355 1.00 91.81 121 LEU A N 1
ATOM 903 C CA . LEU A 1 121 ? -4.767 -3.952 8.813 1.00 91.81 121 LEU A CA 1
ATOM 904 C C . LEU A 1 121 ? -3.683 -3.709 9.866 1.00 91.81 121 LEU A C 1
ATOM 906 O O . LEU A 1 121 ? -2.514 -3.995 9.618 1.00 91.81 121 LEU A O 1
ATOM 910 N N . VAL A 1 122 ? -4.067 -3.221 11.048 1.00 90.06 122 VAL A N 1
ATOM 911 C CA . VAL A 1 122 ? -3.122 -2.883 12.122 1.00 90.06 122 VAL A CA 1
ATOM 912 C C . VAL A 1 122 ? -2.419 -4.133 12.638 1.00 90.06 122 VAL A C 1
ATOM 914 O O . VAL A 1 122 ? -1.195 -4.139 12.706 1.00 90.06 122 VAL A O 1
ATOM 917 N N . SER A 1 123 ? -3.149 -5.224 12.889 1.00 88.75 123 SER A N 1
ATOM 918 C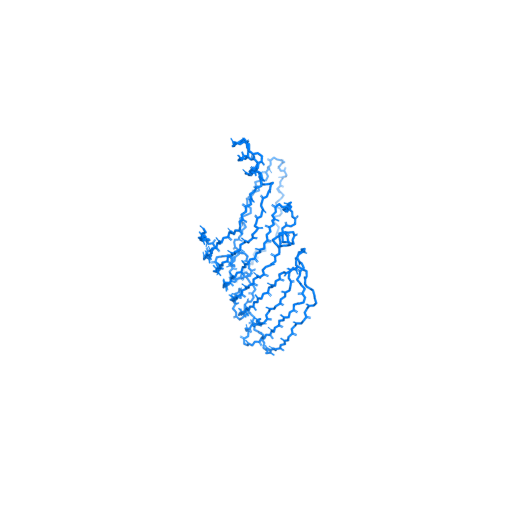 CA . SER A 1 123 ? -2.549 -6.509 13.285 1.00 88.75 123 SER A CA 1
ATOM 919 C C . SER A 1 123 ? -1.560 -7.048 12.246 1.00 88.75 123 SER A C 1
ATOM 921 O O . SER A 1 123 ? -0.563 -7.677 12.601 1.00 88.75 123 SER A O 1
ATOM 923 N N . GLY A 1 124 ? -1.836 -6.828 10.956 1.00 89.56 124 GLY A N 1
ATOM 924 C CA . GLY A 1 124 ? -0.998 -7.315 9.862 1.00 89.56 124 GLY A CA 1
ATOM 925 C C . GLY A 1 124 ? 0.267 -6.483 9.627 1.00 89.56 124 GLY A C 1
ATOM 926 O O . GLY A 1 124 ? 1.333 -7.046 9.362 1.00 89.56 124 GLY A O 1
ATOM 927 N N . LEU A 1 125 ? 0.153 -5.154 9.711 1.00 89.25 125 LEU A N 1
ATOM 928 C CA . LEU A 1 125 ? 1.213 -4.204 9.349 1.00 89.25 125 LEU A CA 1
ATOM 929 C C . LEU A 1 125 ? 2.052 -3.734 10.543 1.00 89.25 125 LEU A C 1
ATOM 931 O O . LEU A 1 125 ? 3.254 -3.498 10.382 1.00 89.25 125 LEU A O 1
ATOM 935 N N . PHE A 1 126 ? 1.427 -3.629 11.717 1.00 87.50 126 PHE A N 1
ATOM 936 C CA . PHE A 1 126 ? 2.008 -3.127 12.963 1.00 87.50 126 PHE A CA 1
ATOM 937 C C . PHE A 1 126 ? 1.678 -4.079 14.124 1.00 87.50 126 PHE A C 1
ATOM 939 O O . PHE A 1 126 ? 0.961 -3.710 15.054 1.00 87.50 126 PHE A O 1
ATOM 946 N N . PRO A 1 127 ? 2.182 -5.325 14.089 1.00 80.69 127 PRO A N 1
ATOM 947 C CA . PRO A 1 127 ? 1.792 -6.357 15.050 1.00 80.69 127 PRO A CA 1
ATOM 948 C C . PRO A 1 127 ? 2.184 -6.046 16.500 1.00 80.69 127 PRO A C 1
ATOM 950 O O . PRO A 1 127 ? 1.630 -6.650 17.412 1.00 80.69 127 PRO A O 1
ATOM 953 N N . GLU A 1 128 ? 3.130 -5.130 16.715 1.00 79.38 128 GLU A N 1
ATOM 954 C CA . GLU A 1 128 ? 3.572 -4.696 18.047 1.00 79.38 128 GLU A CA 1
ATOM 955 C C . GLU A 1 128 ? 2.621 -3.683 18.694 1.00 79.38 128 GLU A C 1
ATOM 957 O O . GLU A 1 128 ? 2.651 -3.473 19.906 1.00 79.38 128 GLU A O 1
ATOM 962 N N . VAL A 1 129 ? 1.724 -3.086 17.904 1.00 73.75 129 VAL A N 1
ATOM 963 C CA . VAL A 1 129 ? 0.664 -2.227 18.425 1.00 73.75 129 VAL A CA 1
ATOM 964 C C . VAL A 1 129 ? -0.414 -3.137 19.011 1.00 73.75 129 VAL A C 1
ATOM 966 O O . VAL A 1 129 ? -1.185 -3.768 18.282 1.00 73.75 129 VAL A O 1
ATOM 969 N N . GLN A 1 130 ? -0.442 -3.234 20.345 1.00 64.25 130 GLN A N 1
ATOM 970 C CA . GLN A 1 130 ? -1.464 -3.985 21.077 1.00 64.25 130 GLN A CA 1
ATOM 971 C C . GLN A 1 130 ? -2.858 -3.482 20.664 1.00 64.25 130 GLN A C 1
ATOM 973 O O . GLN A 1 130 ? -3.139 -2.283 20.679 1.00 64.25 130 GLN A O 1
ATOM 97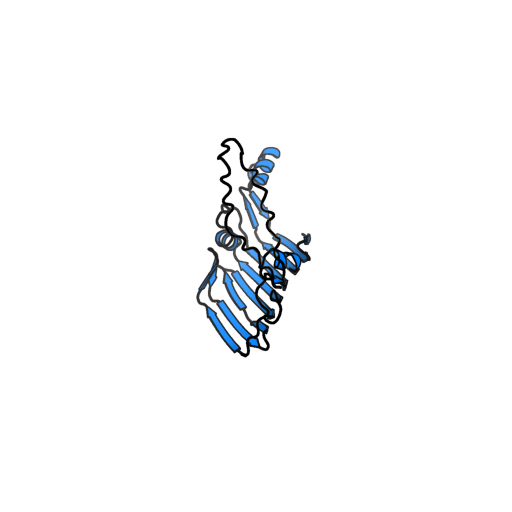8 N N . GLN A 1 131 ? -3.701 -4.408 20.196 1.00 69.06 131 GLN A N 1
ATOM 979 C CA . GLN A 1 131 ? -4.909 -4.087 19.435 1.00 69.06 131 GLN A CA 1
ATOM 980 C C . GLN A 1 131 ? -5.947 -3.346 20.272 1.00 69.06 131 GLN A C 1
ATOM 982 O O . GLN A 1 131 ? -6.513 -3.870 21.230 1.00 69.06 131 GLN A O 1
ATOM 987 N N . ASN A 1 132 ? -6.247 -2.138 19.817 1.00 79.31 132 ASN A N 1
ATOM 988 C CA . ASN A 1 132 ? -7.062 -1.171 20.529 1.00 79.31 132 ASN A CA 1
ATOM 989 C C . ASN A 1 132 ? -7.960 -0.367 19.585 1.00 79.31 132 ASN A C 1
ATOM 991 O O . ASN A 1 132 ? -8.552 0.629 19.991 1.00 79.31 132 ASN A O 1
ATOM 995 N N . VAL A 1 133 ? -8.059 -0.799 18.325 1.00 87.62 133 VAL A N 1
ATOM 996 C CA . VAL A 1 133 ? -8.781 -0.099 17.266 1.00 87.62 133 VAL A CA 1
ATOM 997 C C . VAL A 1 133 ? -9.730 -1.036 16.528 1.00 87.62 133 VAL A C 1
ATOM 999 O O . VAL A 1 133 ? -9.428 -2.205 16.298 1.00 87.62 133 VAL A O 1
ATOM 1002 N N . SER A 1 134 ? -10.892 -0.524 16.142 1.00 91.06 134 SER A N 1
ATOM 1003 C CA . SER A 1 134 ? -11.857 -1.236 15.304 1.00 91.06 134 SER A CA 1
ATOM 1004 C C . SER A 1 134 ? -12.579 -0.267 14.374 1.00 91.06 134 SER A C 1
ATOM 1006 O O . SER A 1 134 ? -12.463 0.947 14.536 1.00 91.06 134 SER A O 1
ATOM 1008 N N . GLY A 1 135 ? -13.281 -0.817 13.387 1.00 93.94 135 GLY A N 1
ATOM 1009 C CA . GLY A 1 135 ? -14.037 -0.068 12.387 1.00 93.94 135 GLY A CA 1
ATOM 1010 C C . GLY A 1 135 ? -13.784 -0.583 10.974 1.00 93.94 135 GLY A C 1
ATOM 1011 O O . GLY A 1 135 ? -12.976 -1.492 10.755 1.00 93.94 135 GLY A O 1
ATOM 1012 N N . SER A 1 136 ? -14.490 0.008 10.016 1.00 95.62 136 SER A N 1
ATOM 1013 C CA . SER A 1 136 ? -14.347 -0.267 8.585 1.00 95.62 136 SER A CA 1
ATOM 1014 C C . SER A 1 136 ? -13.647 0.898 7.899 1.00 95.62 136 SER A C 1
ATOM 1016 O O . SER A 1 136 ? -14.121 2.031 7.981 1.00 95.62 136 SER A O 1
ATOM 1018 N N . LEU A 1 137 ? -12.563 0.614 7.181 1.00 96.06 137 LEU A N 1
ATOM 1019 C CA . LEU A 1 137 ? -11.801 1.621 6.446 1.00 96.06 137 LEU A CA 1
ATOM 1020 C C . LEU A 1 137 ? -12.294 1.739 5.003 1.00 96.06 137 LEU A C 1
ATOM 1022 O O . LEU A 1 137 ? -12.565 0.740 4.358 1.00 96.06 137 LEU A O 1
ATOM 1026 N N . GLN A 1 138 ? -12.338 2.937 4.454 1.00 97.44 138 GLN A N 1
ATOM 1027 C CA . GLN A 1 138 ? -12.320 3.166 3.019 1.00 97.44 138 GLN A CA 1
ATOM 1028 C C . GLN A 1 138 ? -11.187 4.137 2.729 1.00 97.44 138 GLN A C 1
ATOM 1030 O O . GLN A 1 138 ? -11.063 5.152 3.406 1.00 97.44 138 GLN A O 1
ATOM 1035 N N . TRP A 1 139 ? -10.336 3.810 1.770 1.00 97.62 139 TRP A N 1
ATOM 1036 C CA . TRP A 1 139 ? -9.172 4.609 1.429 1.00 97.62 139 TRP A CA 1
ATOM 1037 C C . TRP A 1 139 ? -9.019 4.672 -0.081 1.00 97.62 139 TRP A C 1
ATOM 1039 O O . TRP A 1 139 ? -9.183 3.668 -0.768 1.00 97.62 139 TRP A O 1
ATOM 1049 N N . GLN A 1 140 ? -8.714 5.859 -0.580 1.00 98.00 140 GLN A N 1
ATOM 1050 C CA . GLN A 1 140 ? -8.372 6.103 -1.972 1.00 98.00 140 GLN A CA 1
ATOM 1051 C C . GLN A 1 140 ? -7.118 6.961 -2.012 1.00 98.00 140 GLN A C 1
ATOM 1053 O O . GLN A 1 140 ? -6.980 7.917 -1.240 1.00 98.00 140 GLN A O 1
ATOM 1058 N N . ASN A 1 141 ? -6.207 6.626 -2.911 1.00 97.94 141 ASN A N 1
ATOM 1059 C CA . ASN A 1 141 ? -4.948 7.323 -3.034 1.00 97.94 141 ASN A CA 1
ATOM 1060 C C . ASN A 1 141 ? -4.468 7.365 -4.479 1.00 97.94 141 ASN A C 1
ATOM 1062 O O . ASN A 1 141 ? -4.452 6.356 -5.173 1.00 97.94 141 ASN A O 1
ATOM 1066 N N . GLU A 1 142 ? -4.030 8.546 -4.884 1.00 98.12 142 GLU A N 1
ATOM 1067 C CA . GLU A 1 142 ? -3.147 8.784 -6.012 1.00 98.12 142 GLU A CA 1
ATOM 1068 C C . GLU A 1 142 ? -1.727 8.935 -5.466 1.00 98.12 142 GLU A C 1
ATOM 1070 O O . GLU A 1 142 ? -1.505 9.613 -4.452 1.00 98.12 142 GLU A O 1
ATOM 1075 N N . PHE A 1 143 ? -0.762 8.322 -6.142 1.00 97.12 143 PHE A N 1
ATOM 1076 C CA . PHE A 1 143 ? 0.644 8.447 -5.792 1.00 97.12 143 PHE A CA 1
ATOM 1077 C C . PHE A 1 143 ? 1.500 8.711 -7.023 1.00 97.12 143 PHE A C 1
ATOM 1079 O O . PHE A 1 143 ? 1.197 8.261 -8.129 1.00 97.12 143 PHE A O 1
ATOM 1086 N N . SER A 1 144 ? 2.604 9.420 -6.815 1.00 97.31 144 SER A N 1
ATOM 1087 C CA . SER A 1 144 ? 3.711 9.496 -7.763 1.00 97.31 144 SER A CA 1
ATOM 1088 C C . SER A 1 144 ? 5.026 9.708 -7.026 1.00 97.31 144 SER A C 1
ATOM 1090 O O . SER A 1 144 ? 5.030 10.192 -5.896 1.00 97.31 144 SER A O 1
ATOM 1092 N N . GLY A 1 145 ? 6.142 9.347 -7.641 1.00 95.44 145 GLY A N 1
ATOM 1093 C CA . GLY A 1 145 ? 7.454 9.652 -7.092 1.00 95.44 145 GLY A CA 1
ATOM 1094 C C . GLY A 1 145 ? 8.597 9.079 -7.911 1.00 95.44 145 GLY A C 1
ATOM 1095 O O . GLY A 1 145 ? 8.399 8.504 -8.986 1.00 95.44 145 GLY A O 1
ATOM 1096 N N . ARG A 1 146 ? 9.803 9.276 -7.386 1.00 95.25 146 ARG A N 1
ATOM 1097 C CA . ARG A 1 146 ? 11.050 8.771 -7.947 1.00 95.25 146 ARG A CA 1
ATOM 1098 C C . ARG A 1 146 ? 12.018 8.381 -6.833 1.00 95.25 146 ARG A C 1
ATOM 1100 O O . ARG A 1 146 ? 12.089 9.082 -5.834 1.00 95.25 146 ARG A O 1
ATOM 1107 N N . GLY A 1 147 ? 12.800 7.331 -7.043 1.00 94.62 147 GLY A N 1
ATOM 1108 C CA . GLY A 1 147 ? 13.797 6.854 -6.086 1.00 94.62 147 GLY A CA 1
ATOM 1109 C C . GLY A 1 147 ? 13.439 5.491 -5.499 1.00 94.62 147 GLY A C 1
ATOM 1110 O O . GLY A 1 147 ? 12.274 5.095 -5.449 1.00 94.62 147 GLY A O 1
ATOM 1111 N N . THR A 1 148 ? 14.456 4.764 -5.044 1.00 94.44 148 THR A N 1
ATOM 1112 C CA . THR A 1 148 ? 14.312 3.426 -4.439 1.00 94.44 148 THR A CA 1
ATOM 1113 C C . THR A 1 148 ? 14.850 3.339 -3.016 1.00 94.44 148 THR A C 1
ATOM 1115 O O . THR A 1 148 ? 14.569 2.382 -2.295 1.00 94.44 148 THR A O 1
ATOM 1118 N N . LEU A 1 149 ? 15.575 4.365 -2.586 1.00 94.06 149 LEU A N 1
ATOM 1119 C CA . LEU A 1 149 ? 16.098 4.547 -1.244 1.00 94.06 149 LEU A CA 1
ATOM 1120 C C . LEU A 1 149 ? 15.262 5.589 -0.505 1.00 94.06 149 LEU A C 1
ATOM 1122 O O . LEU A 1 149 ? 14.759 6.521 -1.117 1.00 94.06 149 LEU A O 1
ATOM 1126 N N . ALA A 1 150 ? 15.133 5.473 0.818 1.00 90.88 150 ALA A N 1
ATOM 1127 C CA . ALA A 1 150 ? 14.314 6.403 1.603 1.00 90.88 150 ALA A CA 1
ATOM 1128 C C . ALA A 1 150 ? 14.709 7.879 1.385 1.00 90.88 150 ALA A C 1
ATOM 1130 O O . ALA A 1 150 ? 13.829 8.717 1.189 1.00 90.88 150 ALA A O 1
ATOM 1131 N N . ASP A 1 151 ? 16.015 8.161 1.341 1.00 91.12 151 ASP A N 1
ATOM 1132 C CA . ASP A 1 151 ? 16.577 9.507 1.156 1.00 91.12 151 ASP A CA 1
ATOM 1133 C C . ASP A 1 151 ? 16.224 10.135 -0.204 1.00 91.12 151 ASP A C 1
ATOM 1135 O O . ASP A 1 151 ? 16.202 11.357 -0.325 1.00 91.12 151 ASP A O 1
ATOM 1139 N N . THR A 1 152 ? 15.920 9.328 -1.226 1.00 92.00 152 THR A N 1
ATOM 1140 C CA . THR A 1 152 ? 15.560 9.801 -2.575 1.00 92.00 152 THR A CA 1
ATOM 1141 C C . THR A 1 152 ? 14.056 9.717 -2.834 1.00 92.00 152 THR A C 1
ATOM 1143 O O . THR A 1 152 ? 13.470 10.642 -3.396 1.00 92.00 152 THR A O 1
ATOM 1146 N N . LEU A 1 153 ? 13.418 8.648 -2.352 1.00 91.75 153 LEU A N 1
ATOM 1147 C CA . LEU A 1 153 ? 11.987 8.375 -2.444 1.00 91.75 153 LEU A CA 1
ATOM 1148 C C . LEU A 1 153 ? 11.157 9.400 -1.672 1.00 91.75 153 LEU A C 1
ATOM 1150 O O . LEU A 1 153 ? 10.242 9.984 -2.245 1.00 91.75 153 LEU A O 1
ATOM 1154 N N . LEU A 1 154 ? 11.429 9.609 -0.378 1.00 91.00 154 LEU A N 1
ATOM 1155 C CA . LEU A 1 154 ? 10.555 10.420 0.482 1.00 91.00 154 LEU A CA 1
ATOM 1156 C C . LEU A 1 154 ? 10.441 11.883 0.019 1.00 91.00 154 LEU A C 1
ATOM 1158 O O . LEU A 1 154 ? 9.314 12.381 -0.017 1.00 91.00 154 LEU A O 1
ATOM 1162 N N . PRO A 1 155 ? 11.531 12.562 -0.396 1.00 90.81 155 PRO A N 1
ATOM 1163 C CA . PRO A 1 155 ? 11.435 13.919 -0.934 1.00 90.81 155 PRO A CA 1
ATOM 1164 C C . PRO A 1 155 ? 10.722 13.989 -2.287 1.00 90.81 155 PRO A C 1
ATOM 1166 O O . PRO A 1 155 ? 10.133 15.008 -2.613 1.00 90.81 155 PRO A O 1
ATOM 1169 N N . ALA A 1 156 ? 10.760 12.931 -3.098 1.00 92.12 156 ALA A N 1
ATOM 1170 C CA . ALA A 1 156 ? 10.095 12.917 -4.401 1.00 92.12 156 ALA A CA 1
ATOM 1171 C C . ALA A 1 156 ? 8.661 12.364 -4.344 1.00 92.12 156 ALA A C 1
ATOM 1173 O O . ALA A 1 156 ? 7.938 12.428 -5.342 1.00 92.12 156 ALA A O 1
ATOM 1174 N N . LEU A 1 157 ? 8.250 11.793 -3.209 1.00 94.12 157 LEU A N 1
ATOM 1175 C CA . LEU A 1 157 ? 6.953 11.158 -3.045 1.00 94.12 157 LEU A CA 1
ATOM 1176 C C . LEU A 1 157 ? 5.852 12.215 -2.976 1.00 94.12 157 LEU A C 1
ATOM 1178 O O . LEU A 1 157 ? 5.878 13.133 -2.157 1.00 94.12 157 LEU A O 1
ATOM 1182 N N . LYS A 1 158 ? 4.841 12.037 -3.819 1.00 96.00 158 LYS A N 1
ATOM 1183 C CA . LYS A 1 158 ? 3.609 12.814 -3.806 1.00 96.00 158 LYS A CA 1
ATOM 1184 C C . LYS A 1 158 ? 2.446 11.875 -3.589 1.00 96.00 158 LYS A C 1
ATOM 1186 O O . LYS A 1 158 ? 2.276 10.930 -4.359 1.00 96.00 158 LYS A O 1
ATOM 1191 N N . LEU A 1 159 ? 1.644 12.144 -2.568 1.00 95.75 159 LEU A N 1
ATOM 1192 C CA . LEU A 1 159 ? 0.436 11.384 -2.275 1.00 95.75 159 LEU A CA 1
ATOM 1193 C C . LEU A 1 159 ? -0.744 12.337 -2.188 1.00 95.75 159 LEU A C 1
ATOM 1195 O O . LEU A 1 159 ? -0.680 13.347 -1.496 1.00 95.75 159 LEU A O 1
ATOM 1199 N N . LYS A 1 160 ? -1.853 11.980 -2.816 1.00 96.94 160 LYS A N 1
ATOM 1200 C CA . LYS A 1 160 ? -3.129 12.663 -2.636 1.00 96.94 160 LYS A CA 1
ATOM 1201 C C . LYS A 1 160 ? -4.167 11.612 -2.324 1.00 96.94 160 LYS A C 1
ATOM 1203 O O . LYS A 1 160 ? -4.287 10.631 -3.049 1.00 96.94 160 LYS A O 1
ATOM 1208 N N . GLY A 1 161 ? -4.882 11.754 -1.222 1.00 97.06 161 GLY A N 1
ATOM 1209 C CA . GLY A 1 161 ? -5.806 10.706 -0.827 1.00 97.06 161 GLY A CA 1
ATOM 1210 C C . GLY A 1 161 ? -6.882 11.157 0.128 1.00 97.06 161 GLY A C 1
ATOM 1211 O O . GLY A 1 161 ? -6.846 12.249 0.694 1.00 97.06 161 GLY A O 1
ATOM 1212 N N . ALA A 1 162 ? -7.851 10.271 0.287 1.00 97.25 162 ALA A N 1
ATOM 1213 C CA . ALA A 1 162 ? -8.929 10.417 1.238 1.00 97.25 162 ALA A CA 1
ATOM 1214 C C . ALA A 1 162 ? -9.117 9.105 1.987 1.00 97.25 162 ALA A C 1
ATOM 1216 O O . ALA A 1 162 ? -8.925 8.015 1.441 1.00 97.25 162 ALA A O 1
ATOM 1217 N N . VAL A 1 163 ? -9.497 9.227 3.248 1.00 96.25 163 VAL A N 1
ATOM 1218 C CA . VAL A 1 163 ? -9.801 8.111 4.126 1.00 96.25 163 VAL A CA 1
ATOM 1219 C C . VAL A 1 163 ? -11.129 8.366 4.821 1.00 96.25 163 VAL A C 1
ATOM 1221 O O . VAL A 1 163 ? -11.409 9.477 5.268 1.00 96.25 163 VAL A O 1
ATOM 1224 N N . VAL A 1 164 ? -11.950 7.328 4.908 1.00 96.81 164 VAL A N 1
ATOM 1225 C CA . VAL A 1 164 ? -13.190 7.306 5.678 1.00 96.81 164 VAL A CA 1
ATOM 1226 C C . VAL A 1 164 ? -13.136 6.097 6.595 1.00 96.81 164 VAL A C 1
ATOM 1228 O O . VAL A 1 164 ? -13.083 4.959 6.137 1.00 96.81 164 VAL A O 1
ATOM 1231 N N . LEU A 1 165 ? -13.167 6.331 7.897 1.00 95.44 165 LEU A N 1
ATOM 1232 C CA . LEU A 1 165 ? -13.261 5.291 8.907 1.00 95.44 165 LEU A CA 1
ATOM 1233 C C . LEU A 1 165 ? -14.660 5.317 9.512 1.00 95.44 165 LEU A C 1
ATOM 1235 O O . LEU A 1 165 ? -15.072 6.323 10.080 1.00 95.44 165 LEU A O 1
ATOM 1239 N N . ARG A 1 166 ? -15.394 4.213 9.386 1.00 96.25 166 ARG A N 1
ATOM 1240 C CA . ARG A 1 166 ? -16.771 4.082 9.878 1.00 96.25 166 ARG A CA 1
ATOM 1241 C C . ARG A 1 166 ? -16.829 3.183 11.100 1.00 96.25 166 ARG A C 1
ATOM 1243 O O . ARG A 1 166 ? -16.114 2.181 11.150 1.00 96.25 166 ARG A O 1
ATOM 1250 N N . GLN A 1 167 ? -17.741 3.513 12.016 1.00 94.94 167 GLN A N 1
ATOM 1251 C CA . GLN A 1 167 ? -18.038 2.733 13.225 1.00 94.94 167 GLN A CA 1
ATOM 1252 C C . GLN A 1 167 ? -16.756 2.433 14.008 1.00 94.94 167 GLN A C 1
ATOM 1254 O O . GLN A 1 167 ? -16.429 1.283 14.300 1.00 94.94 167 GLN A O 1
ATOM 1259 N N . GLY A 1 168 ? -15.978 3.489 14.237 1.00 92.69 168 GLY A N 1
ATOM 1260 C CA . GLY A 1 168 ? -14.656 3.382 14.811 1.00 92.69 168 GLY A CA 1
ATOM 1261 C C . GLY A 1 168 ? -14.696 3.351 16.329 1.00 92.69 168 GLY A C 1
ATOM 1262 O O . GLY A 1 168 ? -15.458 4.084 16.963 1.00 92.69 168 GLY A O 1
ATOM 1263 N N . THR A 1 169 ? -13.824 2.538 16.910 1.00 91.81 169 THR A N 1
ATOM 1264 C CA . THR A 1 169 ? -13.554 2.558 18.348 1.00 91.81 169 THR A CA 1
ATOM 1265 C C . THR A 1 169 ? -12.059 2.502 18.573 1.00 91.81 169 THR A C 1
ATOM 1267 O O . THR A 1 169 ? -11.384 1.691 17.945 1.00 91.81 169 THR A O 1
ATOM 1270 N N . VAL A 1 170 ? -11.564 3.341 19.476 1.00 88.81 170 VAL A N 1
ATOM 1271 C CA . VAL A 1 170 ? -10.169 3.447 19.898 1.00 88.81 170 VAL A CA 1
ATOM 1272 C C . VAL A 1 170 ? -10.138 3.354 21.425 1.00 88.81 170 VAL A C 1
ATOM 1274 O O . VAL A 1 170 ? -10.900 4.049 22.089 1.00 88.81 170 VAL A O 1
ATOM 1277 N N . LYS A 1 171 ? -9.299 2.499 22.008 1.00 87.62 171 LYS A N 1
ATOM 1278 C CA . LYS A 1 171 ? -9.195 2.320 23.470 1.00 87.62 171 LYS A CA 1
ATOM 1279 C C . LYS A 1 171 ? -7.747 2.157 23.923 1.00 87.62 171 LYS A C 1
ATOM 1281 O O . LYS A 1 171 ? -6.892 1.933 23.088 1.00 87.62 171 LYS A O 1
ATOM 1286 N N . GLY A 1 172 ? -7.450 2.276 25.214 1.00 79.12 172 GLY A N 1
ATOM 1287 C CA . GLY A 1 172 ? -6.132 1.905 25.764 1.00 79.12 172 GLY A CA 1
ATOM 1288 C C . GLY A 1 172 ? -4.931 2.668 25.182 1.00 79.12 172 GLY A C 1
ATOM 1289 O O . GLY A 1 172 ? -3.834 2.120 25.098 1.00 79.12 172 GLY A O 1
ATOM 1290 N N . PHE A 1 173 ? -5.144 3.912 24.743 1.00 81.50 173 PHE A N 1
ATOM 1291 C CA . PHE A 1 173 ? -4.057 4.843 24.444 1.00 81.50 173 PHE A CA 1
ATOM 1292 C C . PHE A 1 173 ? -3.758 5.667 25.704 1.00 81.50 173 PHE A C 1
ATOM 1294 O O . PHE A 1 173 ? -4.711 6.186 26.290 1.00 81.50 173 PHE A O 1
ATOM 1301 N N . PRO A 1 174 ? -2.481 5.883 26.083 1.00 83.69 174 PRO A N 1
ATOM 1302 C CA . PRO A 1 174 ? -2.131 6.601 27.313 1.00 83.69 174 PRO A CA 1
ATOM 1303 C C . PRO A 1 174 ? -2.781 7.984 27.436 1.00 83.69 174 PRO A C 1
ATOM 1305 O O . PRO A 1 174 ? -3.182 8.388 28.523 1.00 83.69 174 PRO A O 1
ATOM 1308 N N . VAL A 1 175 ? -2.955 8.691 26.313 1.00 84.69 175 VAL A N 1
ATOM 1309 C CA . VAL A 1 175 ? -3.642 9.991 26.277 1.00 84.69 175 VAL A CA 1
ATOM 1310 C C . VAL A 1 175 ? -5.122 9.890 26.671 1.00 84.69 175 VAL A C 1
ATOM 1312 O O . VAL A 1 175 ? -5.636 10.779 27.342 1.00 84.69 175 VAL A O 1
ATOM 1315 N N . LEU A 1 176 ? -5.806 8.799 26.307 1.00 85.19 176 LEU A N 1
ATOM 1316 C CA . LEU A 1 176 ? -7.200 8.559 26.693 1.00 85.19 176 LEU A CA 1
ATOM 1317 C C . LEU A 1 176 ? -7.303 8.200 28.175 1.00 85.19 176 LEU A C 1
ATOM 1319 O O . LEU A 1 176 ? -8.239 8.636 28.839 1.00 85.19 176 LEU A O 1
ATOM 1323 N N . ASP A 1 177 ? -6.330 7.459 28.707 1.00 85.62 177 ASP A N 1
ATOM 1324 C CA . ASP A 1 177 ? -6.267 7.148 30.137 1.00 85.62 177 ASP A CA 1
ATOM 1325 C C . ASP A 1 177 ? -6.008 8.405 30.980 1.00 85.62 177 ASP A C 1
ATOM 1327 O O . ASP A 1 177 ? -6.681 8.620 31.990 1.00 85.62 177 ASP A O 1
ATOM 1331 N N . GLN A 1 178 ? -5.096 9.276 30.537 1.00 86.00 178 GLN A N 1
ATOM 1332 C CA . GLN A 1 178 ? -4.834 10.570 31.173 1.00 86.00 178 GLN A CA 1
ATOM 1333 C C . GLN A 1 178 ? -6.056 11.490 31.114 1.00 86.00 178 GLN A C 1
ATOM 1335 O O . GLN A 1 178 ? -6.436 12.068 32.130 1.00 86.00 178 GLN A O 1
ATOM 1340 N N . LEU A 1 179 ? -6.705 11.591 29.950 1.00 86.12 179 LEU A N 1
ATOM 1341 C CA . LEU A 1 179 ? -7.913 12.396 29.778 1.00 86.12 179 LEU A CA 1
ATOM 1342 C C . LEU A 1 179 ? -9.068 11.874 30.643 1.00 86.12 179 LEU A C 1
ATOM 1344 O O . LEU A 1 179 ? -9.769 12.660 31.278 1.00 86.12 179 LEU A O 1
ATOM 1348 N N . ALA A 1 180 ? -9.243 10.553 30.706 1.00 88.25 180 ALA A N 1
ATOM 1349 C CA . ALA A 1 180 ? -10.217 9.909 31.578 1.00 88.25 180 ALA A CA 1
ATOM 1350 C C . ALA A 1 180 ? -9.943 10.203 33.059 1.00 88.25 180 ALA A C 1
ATOM 1352 O O . ALA A 1 180 ? -10.888 10.460 33.804 1.00 88.25 180 ALA A O 1
ATOM 1353 N N . GLY A 1 181 ? -8.671 10.194 33.472 1.00 89.00 181 GLY A N 1
ATOM 1354 C CA . GLY A 1 181 ? -8.250 10.565 34.823 1.00 89.00 181 GLY A CA 1
ATOM 1355 C C . GLY A 1 181 ? -8.526 12.035 35.141 1.00 89.00 181 GLY A C 1
ATOM 1356 O O . GLY A 1 181 ? -9.128 12.332 36.167 1.00 89.00 181 GLY A O 1
ATOM 1357 N N . PHE A 1 182 ? -8.159 12.943 34.234 1.00 91.12 182 PHE A N 1
ATOM 1358 C CA . PHE A 1 182 ? -8.375 14.384 34.389 1.00 91.12 182 PHE A CA 1
ATOM 1359 C C . PHE A 1 182 ? -9.862 14.752 34.474 1.00 91.12 182 PHE A C 1
ATOM 1361 O O . PHE A 1 182 ? -10.261 15.536 35.329 1.00 91.12 182 PHE A O 1
ATOM 1368 N N . LEU A 1 183 ? -10.696 14.158 33.616 1.00 90.12 183 LEU A N 1
ATOM 1369 C CA . LEU A 1 183 ? -12.136 14.428 33.566 1.00 90.12 183 LEU A CA 1
ATOM 1370 C C . LEU A 1 183 ? -12.959 13.543 34.519 1.00 90.12 183 LEU A C 1
ATOM 1372 O O . LEU A 1 183 ? -14.187 13.610 34.502 1.00 90.12 183 LEU A O 1
ATOM 1376 N N . GLY A 1 184 ? -12.314 12.682 35.313 1.00 88.44 184 GLY A N 1
ATOM 1377 C CA . GLY A 1 184 ? -12.985 11.787 36.261 1.00 88.44 184 GLY A CA 1
ATOM 1378 C C . GLY A 1 184 ? -13.951 10.786 35.613 1.00 88.44 184 GLY A C 1
ATOM 1379 O O . GLY A 1 184 ? -14.902 10.340 36.253 1.00 88.44 184 GLY A O 1
ATOM 1380 N N . SER A 1 185 ? -13.750 10.433 34.339 1.00 87.88 185 SER A N 1
ATOM 1381 C CA . SER A 1 185 ? -14.690 9.617 33.564 1.00 87.88 185 SER A CA 1
ATOM 1382 C C . SER A 1 185 ? -14.009 8.429 32.897 1.00 87.88 185 SER A C 1
ATOM 1384 O O . SER A 1 185 ? -13.390 8.540 31.839 1.00 87.88 185 SER A O 1
ATOM 1386 N N . ASN A 1 186 ? -14.232 7.236 33.457 1.00 82.62 186 ASN A N 1
ATOM 1387 C CA . ASN A 1 186 ? -13.760 5.972 32.878 1.00 82.62 186 ASN A CA 1
ATOM 1388 C C . ASN A 1 186 ? 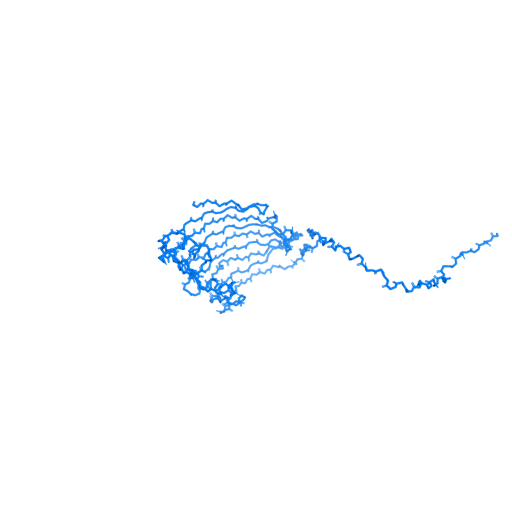-14.331 5.689 31.476 1.00 82.62 186 ASN A C 1
ATOM 1390 O O . ASN A 1 186 ? -13.749 4.896 30.738 1.00 82.62 186 ASN A O 1
ATOM 1394 N N . LYS A 1 187 ? -15.439 6.339 31.084 1.00 80.06 187 LYS A N 1
ATOM 1395 C CA . LYS A 1 187 ? -16.021 6.201 29.738 1.00 80.06 187 LYS A CA 1
ATOM 1396 C C . LYS A 1 187 ? -15.106 6.767 28.646 1.00 80.06 187 LYS A C 1
ATOM 1398 O O . LYS A 1 187 ? -15.187 6.312 27.515 1.00 80.06 187 LYS A O 1
ATOM 1403 N N . LEU A 1 188 ? -14.213 7.700 28.982 1.00 81.12 188 LEU A N 1
ATOM 1404 C CA . LEU A 1 188 ? -13.296 8.339 28.030 1.00 81.12 188 LEU A CA 1
ATOM 1405 C C . LEU A 1 188 ? -12.058 7.501 27.699 1.00 81.12 188 LEU A C 1
ATOM 1407 O O . LEU A 1 188 ? -11.330 7.831 26.768 1.00 81.12 188 LEU A O 1
ATOM 1411 N N . LYS A 1 189 ? -11.861 6.373 28.392 1.00 86.56 189 LYS A N 1
ATOM 1412 C CA . LYS A 1 189 ? -10.847 5.368 28.027 1.00 86.56 189 LYS A CA 1
ATOM 1413 C C . LYS A 1 189 ? -11.136 4.709 26.677 1.00 86.56 189 LYS A C 1
ATOM 1415 O O . LYS A 1 189 ? -10.268 4.039 26.116 1.00 86.56 189 LYS A O 1
ATOM 1420 N N . ILE A 1 190 ? -12.366 4.871 26.185 1.00 87.69 190 ILE A N 1
ATOM 1421 C CA . ILE A 1 190 ? -12.837 4.387 24.897 1.00 87.69 190 ILE A CA 1
ATOM 1422 C C . ILE A 1 190 ? -13.393 5.578 24.116 1.00 87.69 190 ILE A C 1
ATOM 1424 O O . ILE A 1 190 ? -14.428 6.141 24.461 1.00 87.69 190 ILE A O 1
ATOM 1428 N N . LEU A 1 191 ? -12.735 5.923 23.018 1.00 87.94 191 LEU A N 1
ATOM 1429 C CA . LEU A 1 191 ? -13.238 6.874 22.041 1.00 87.94 191 LEU A CA 1
ATOM 1430 C C . LEU A 1 191 ? -14.002 6.108 20.959 1.00 87.94 191 LEU A C 1
ATOM 1432 O O . LEU A 1 191 ? -13.420 5.292 20.250 1.00 87.94 191 LEU A O 1
ATOM 1436 N N . SER A 1 192 ? -15.302 6.367 20.827 1.00 91.12 192 SER A N 1
ATOM 1437 C CA . SER A 1 192 ? -16.136 5.795 19.761 1.00 91.12 192 SER A CA 1
ATOM 1438 C C . SER A 1 192 ? -16.679 6.894 18.859 1.00 91.12 192 SER A C 1
ATOM 1440 O O . SER A 1 192 ? -17.055 7.958 19.344 1.00 91.12 192 SER A O 1
ATOM 1442 N N . PHE A 1 193 ? -16.740 6.636 17.555 1.00 91.75 193 PHE A N 1
ATOM 1443 C CA . PHE A 1 193 ? -17.234 7.594 16.570 1.00 91.75 193 PHE A CA 1
ATOM 1444 C C . PHE A 1 193 ? -17.944 6.894 15.411 1.00 91.75 193 PHE A C 1
ATOM 1446 O O . PHE A 1 193 ? -17.581 5.794 14.991 1.00 91.75 193 PHE A O 1
ATOM 1453 N N . GLN A 1 194 ? -18.960 7.558 14.858 1.00 94.88 194 GLN A N 1
ATOM 1454 C CA . GLN A 1 194 ? -19.727 7.014 13.737 1.00 94.88 194 GLN A CA 1
ATOM 1455 C C . GLN A 1 194 ? -18.933 7.057 12.430 1.00 94.88 194 GLN A C 1
ATOM 1457 O O . GLN A 1 194 ? -18.943 6.095 11.659 1.00 94.88 194 GLN A O 1
ATOM 1462 N N . SER A 1 195 ? -18.259 8.177 12.176 1.00 94.12 195 SER A N 1
ATOM 1463 C CA . SER A 1 195 ? -17.441 8.387 10.989 1.00 94.12 195 SER A CA 1
ATOM 1464 C C . SER A 1 195 ? -16.313 9.359 11.303 1.00 94.12 195 SER A C 1
ATOM 1466 O O . SER A 1 195 ? -16.536 10.358 11.980 1.00 94.12 195 SER A O 1
ATOM 1468 N N . LEU A 1 196 ? -15.129 9.072 10.779 1.00 93.75 196 LEU A N 1
ATOM 1469 C CA . LEU A 1 196 ? -13.995 9.983 10.712 1.00 93.75 196 LEU A CA 1
ATOM 1470 C C . LEU A 1 196 ? -13.563 10.054 9.254 1.00 93.75 196 LEU A C 1
ATOM 1472 O O . LEU A 1 196 ? -13.293 9.023 8.639 1.00 93.75 196 LEU A O 1
ATOM 1476 N N . THR A 1 197 ? -13.522 11.260 8.705 1.00 95.12 197 THR A N 1
ATOM 1477 C CA . THR A 1 197 ? -13.120 11.504 7.321 1.00 95.12 197 THR A CA 1
ATOM 1478 C C . THR A 1 197 ? -11.889 12.385 7.343 1.00 95.12 197 THR A C 1
ATOM 1480 O O . THR A 1 197 ? -11.870 13.379 8.056 1.00 95.12 197 THR A O 1
ATOM 1483 N N . ALA A 1 198 ? -10.875 12.039 6.560 1.00 93.50 198 ALA A N 1
ATOM 1484 C CA . ALA A 1 198 ? -9.720 12.900 6.377 1.00 93.50 198 ALA A CA 1
ATOM 1485 C C . ALA A 1 198 ? -9.289 12.902 4.914 1.00 93.50 198 ALA A C 1
ATOM 1487 O O . ALA A 1 198 ? -9.385 11.895 4.209 1.00 93.50 198 ALA A O 1
ATOM 1488 N N . GLN A 1 199 ? -8.794 14.045 4.469 1.00 95.38 199 GLN A N 1
ATOM 1489 C CA . GLN A 1 199 ? -8.119 14.212 3.194 1.00 95.38 199 GLN A CA 1
ATOM 1490 C C . GLN A 1 199 ? -6.680 14.610 3.470 1.00 95.38 199 GLN A C 1
ATOM 1492 O O . GLN A 1 199 ? -6.402 15.388 4.384 1.00 95.38 199 GLN A O 1
ATOM 1497 N N . TYR A 1 200 ? -5.756 14.088 2.679 1.00 92.88 200 TYR A N 1
ATOM 1498 C CA . TYR A 1 200 ? -4.351 14.407 2.842 1.00 92.88 200 TYR A CA 1
ATOM 1499 C C . TYR A 1 200 ? -3.676 14.640 1.501 1.00 92.88 200 TYR A C 1
ATOM 1501 O O . TYR A 1 200 ? -4.034 14.070 0.467 1.00 92.88 200 TYR A O 1
ATOM 1509 N N . ASN A 1 201 ? -2.668 15.495 1.563 1.00 93.00 201 ASN A N 1
ATOM 1510 C CA . ASN A 1 201 ? -1.769 15.805 0.477 1.00 93.00 201 ASN A CA 1
ATOM 1511 C C . ASN A 1 201 ? -0.346 15.765 1.027 1.00 93.00 201 ASN A C 1
ATOM 1513 O O . ASN A 1 201 ? -0.017 16.531 1.930 1.00 93.00 201 ASN A O 1
ATOM 1517 N N . LEU A 1 202 ? 0.483 14.882 0.490 1.00 89.06 202 LEU A N 1
ATOM 1518 C CA . LEU A 1 202 ? 1.907 14.813 0.775 1.00 89.06 202 LEU A CA 1
ATOM 1519 C C . LEU A 1 202 ? 2.656 15.299 -0.461 1.00 89.06 202 LEU A C 1
ATOM 1521 O O . LEU A 1 202 ? 2.424 14.782 -1.551 1.00 89.06 202 LEU A O 1
ATOM 1525 N N . TYR A 1 203 ? 3.529 16.285 -0.278 1.00 86.25 203 TYR A N 1
ATOM 1526 C CA . TYR A 1 203 ? 4.453 16.787 -1.293 1.00 86.25 203 TYR A CA 1
ATOM 1527 C C . TYR A 1 203 ? 5.788 17.085 -0.615 1.00 86.25 203 TYR A C 1
ATOM 1529 O O . TYR A 1 203 ? 5.794 17.649 0.477 1.00 86.25 203 TYR A O 1
ATOM 1537 N N . ASP A 1 204 ? 6.901 16.721 -1.247 1.00 75.88 204 ASP A N 1
ATOM 1538 C CA . ASP A 1 204 ? 8.255 17.048 -0.780 1.00 75.88 204 ASP A CA 1
ATOM 1539 C C . ASP 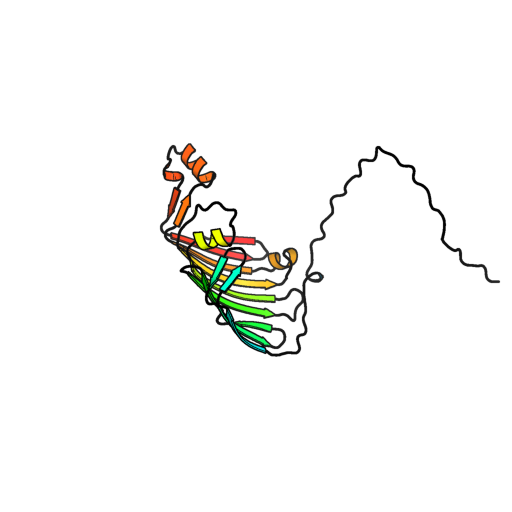A 1 204 ? 8.550 16.565 0.655 1.00 75.88 204 ASP A C 1
ATOM 1541 O O . ASP A 1 204 ? 9.202 17.240 1.448 1.00 75.88 204 ASP A O 1
ATOM 1545 N N . GLY A 1 205 ? 7.995 15.406 1.029 1.00 68.25 205 GLY A N 1
ATOM 1546 C CA . GLY A 1 205 ? 8.073 14.868 2.392 1.00 68.25 205 GLY A CA 1
ATOM 1547 C C . GLY A 1 205 ? 7.215 15.602 3.438 1.00 68.25 205 GLY A C 1
ATOM 1548 O O . GLY A 1 205 ? 7.158 15.173 4.589 1.00 68.25 205 GLY A O 1
ATOM 1549 N N . LEU A 1 206 ? 6.505 16.670 3.066 1.00 71.94 206 LEU A N 1
ATOM 1550 C CA . LEU A 1 206 ? 5.615 17.429 3.943 1.00 71.94 206 LEU A CA 1
ATOM 1551 C C . LEU A 1 206 ? 4.162 16.989 3.754 1.00 71.94 206 LEU A C 1
ATOM 1553 O O . LEU A 1 206 ? 3.650 16.938 2.636 1.00 71.94 206 LEU A O 1
ATOM 1557 N N . THR A 1 207 ? 3.471 16.709 4.861 1.00 73.06 207 THR A N 1
ATOM 1558 C CA . THR A 1 207 ? 2.063 16.283 4.842 1.00 73.06 207 THR A CA 1
ATOM 1559 C C . THR A 1 207 ? 1.144 17.423 5.272 1.00 73.06 207 THR A C 1
ATOM 1561 O O . THR A 1 207 ? 1.315 17.998 6.344 1.00 73.06 207 THR A O 1
ATOM 1564 N N . ARG A 1 208 ? 0.126 17.717 4.461 1.00 76.88 208 ARG A N 1
ATOM 1565 C CA . ARG A 1 208 ? -1.023 18.558 4.819 1.00 76.88 208 ARG A CA 1
ATOM 1566 C C . ARG A 1 208 ? -2.251 17.673 4.987 1.00 76.88 208 ARG A C 1
ATOM 1568 O O . ARG A 1 208 ? -2.584 16.918 4.073 1.00 76.88 208 ARG A O 1
ATOM 1575 N N . ILE A 1 209 ? -2.912 17.771 6.137 1.00 72.94 209 ILE A N 1
ATOM 1576 C CA . ILE A 1 209 ? -4.104 16.988 6.476 1.00 72.94 209 ILE A CA 1
ATOM 1577 C C . ILE A 1 209 ? -5.254 17.955 6.731 1.00 72.94 209 ILE A C 1
ATOM 1579 O O . ILE A 1 209 ? -5.117 18.868 7.540 1.00 72.94 209 ILE A O 1
ATOM 1583 N N . ASN A 1 210 ? -6.375 17.722 6.055 1.00 76.31 210 ASN A N 1
ATOM 1584 C CA . ASN A 1 210 ? -7.635 18.415 6.284 1.00 76.31 210 ASN A CA 1
ATOM 1585 C C . ASN A 1 210 ? -8.643 17.371 6.783 1.00 76.31 210 ASN A C 1
ATOM 1587 O O . ASN A 1 210 ? -8.858 16.359 6.108 1.00 76.31 210 ASN A O 1
ATOM 1591 N N . GLY A 1 211 ? -9.236 17.587 7.951 1.00 49.53 211 GLY A N 1
ATOM 1592 C CA . GLY A 1 211 ? -10.169 16.656 8.588 1.00 49.53 211 GLY A CA 1
ATOM 1593 C C . GLY A 1 211 ? -11.101 17.372 9.542 1.00 49.53 211 GLY A C 1
ATOM 1594 O O . GLY A 1 211 ? -10.703 18.456 10.024 1.00 49.53 211 GLY A O 1
#

pLDDT: mean 85.05, std 18.45, range [31.97, 98.38]

Foldseek 3Di:
DDDDDDDDDDDPDDDDDDPPCPDPPDPPPPDQDDLVNFDDLDDDPDWDKDKDFDQWDADQNWIKGGWIWIWIADPQKIKIAATWTDGPPKIKGKIKIWRSNDRQIKMWMKMWIFWDWVQSVCCRPPVVPDDFKTFTKTKIKIWIAGHDDCSRGLQGIKIWMKMKTAFMKGADDVVQVVVCVVVVHPVSNMDTDGMDMKIWIRHRNDIDIDD

Sequence (211 aa):
MSAPEPNPESELGTVADNPDNKGVILPQVTRQKTLADDVGPFNIPVDMQGTLAIKQLIYKKLKVDKIFVDVGLQNNKLSISNLVGKIGKGEVQGFSLVNLGVQGLSYQGTMTLSQPNVNTLVSGLFPEVQQNVSGSLQWQNEFSGRGTLADTLLPALKLKGAVVLRQGTVKGFPVLDQLAGFLGSNKLKILSFQSLTAQYNLYDGLTRING